Protein AF-A0A1T4JN91-F1 (afdb_monomer_lite)

InterPro domains:
  IPR002586 CobQ/CobB/MinD/ParA nucleotide binding domain [PF01656] (9-179)
  IPR027417 P-loop containing nucleoside triphosphate hydrolase [G3DSA:3.40.50.300] (7-212)
  IPR027417 P-loop containing nucleoside triphosphate hydrolase [SSF52540] (7-177)
  IPR050678 DNA Partitioning ATPase [PTHR13696] (2-123)

Foldseek 3Di:
DDQDAAEAFDAALDPPQARVLLLQQLQQCCVQPVPAQEAEEQQPPPPSVQVVQQVVLVVLCVPDPLSVVVLVVSCVVSVDAFHYYHYDHLVCRLVSVVVCCVPDPDHGNYYYYRHDSPCVCVCPPPPSNPDPADEAEAEQDEPPDDPVVVVVVVVVCVVVVHHYDPQHFHNDCLSVADDDPVDPFHPGHSRHHHDPVSPVRRSSVVVSVRVCVVSVVD

pLDDT: mean 90.97, std 8.3, range [44.5, 98.62]

Secondary structure (DSSP, 8-state):
-PPPPEEEE---SSTTSSHHHHHHHHHHHHHHTT---EEEEE--TTT-HHHHHHHHHHHHHHH-HHHHHHHHHHHHHH-S-PPPEEE--TTTHHHHHHHHHHH-SSPPSEEEEE--TTTHHHHHH-GGG--S---EEEEEE-TTS-HHHHHHHHHHHHHTT--EEEEEEE--GGGG---BTTBS--SS-SSSPPPHHHHTTT-HHHHHHHHHHHTT--

Structure (mmCIF, N/CA/C/O backbone):
data_AF-A0A1T4JN91-F1
#
_entry.id   AF-A0A1T4JN91-F1
#
loop_
_atom_site.group_PDB
_atom_site.id
_atom_site.type_symbol
_atom_site.label_atom_id
_atom_site.label_alt_id
_atom_site.label_comp_id
_atom_site.label_asym_id
_atom_site.label_entity_id
_atom_site.label_seq_id
_atom_site.pdbx_PDB_ins_code
_atom_site.Cartn_x
_atom_site.Cartn_y
_atom_site.Cartn_z
_atom_site.occupancy
_atom_site.B_iso_or_equiv
_atom_site.auth_seq_id
_atom_site.auth_comp_id
_atom_site.auth_asym_id
_atom_site.auth_atom_id
_atom_site.pdbx_PDB_model_num
ATOM 1 N N . MET A 1 1 ? 1.049 -23.178 14.761 1.00 44.50 1 MET A N 1
ATOM 2 C CA . MET A 1 1 ? 2.226 -22.295 14.597 1.00 44.50 1 MET A CA 1
ATOM 3 C C . MET A 1 1 ? 1.720 -20.873 14.480 1.00 44.50 1 MET A C 1
ATOM 5 O O . MET A 1 1 ? 0.797 -20.660 13.705 1.00 44.50 1 MET A O 1
ATOM 9 N N . LYS A 1 2 ? 2.267 -19.940 15.263 1.00 56.47 2 LYS A N 1
ATOM 10 C CA . LYS A 1 2 ? 1.972 -18.509 15.125 1.00 56.47 2 LYS A CA 1
ATOM 11 C C . LYS A 1 2 ? 2.541 -18.035 13.783 1.00 56.47 2 LYS A C 1
ATOM 13 O O . LYS A 1 2 ? 3.677 -18.383 13.466 1.00 56.47 2 LYS A O 1
ATOM 18 N N . LYS A 1 3 ? 1.732 -17.356 12.968 1.00 76.31 3 LYS A N 1
ATOM 19 C CA . LYS A 1 3 ? 2.176 -16.828 11.673 1.00 76.31 3 LYS A CA 1
ATOM 20 C C . LYS A 1 3 ? 3.048 -15.603 11.942 1.00 76.31 3 LYS A C 1
ATOM 22 O O . LYS A 1 3 ? 2.677 -14.761 12.752 1.00 76.31 3 LYS A O 1
ATOM 27 N N . GLU A 1 4 ? 4.223 -15.553 11.332 1.00 88.75 4 GLU A N 1
ATOM 28 C CA . GLU A 1 4 ? 5.113 -14.396 11.435 1.00 88.75 4 GLU A CA 1
ATOM 29 C C . GLU A 1 4 ? 4.515 -13.210 10.663 1.00 88.75 4 GLU A C 1
ATOM 31 O O . GLU A 1 4 ? 3.932 -13.399 9.591 1.00 88.75 4 GLU A O 1
ATOM 36 N N . THR A 1 5 ? 4.635 -12.000 11.213 1.00 95.00 5 THR A N 1
ATOM 37 C CA . THR A 1 5 ? 4.209 -10.767 10.541 1.00 95.00 5 THR A CA 1
ATOM 38 C C . THR A 1 5 ? 5.083 -10.516 9.316 1.00 95.00 5 THR A C 1
ATOM 40 O O . THR A 1 5 ? 6.307 -10.510 9.407 1.00 95.00 5 THR A O 1
ATOM 43 N N . LEU A 1 6 ? 4.460 -10.268 8.166 1.00 95.94 6 LEU A N 1
ATOM 44 C CA . LEU A 1 6 ? 5.166 -10.064 6.903 1.00 95.94 6 LEU A CA 1
ATOM 45 C C . LEU A 1 6 ? 5.486 -8.585 6.684 1.00 95.94 6 LEU A C 1
ATOM 47 O O . LEU A 1 6 ? 4.600 -7.739 6.783 1.00 95.94 6 LEU A O 1
ATOM 51 N N . PHE A 1 7 ? 6.729 -8.267 6.331 1.00 95.88 7 PHE A N 1
ATOM 52 C CA . PHE A 1 7 ? 7.159 -6.905 5.997 1.00 95.88 7 PHE A CA 1
ATOM 53 C C . PHE A 1 7 ? 7.245 -6.737 4.480 1.00 95.88 7 PHE A C 1
ATOM 55 O O . PHE A 1 7 ? 7.960 -7.477 3.806 1.00 95.88 7 PHE A O 1
ATOM 62 N N . VAL A 1 8 ? 6.496 -5.778 3.929 1.00 96.44 8 VAL A N 1
ATOM 63 C CA . VAL A 1 8 ? 6.337 -5.606 2.476 1.00 96.44 8 VAL A CA 1
ATOM 64 C C . VAL A 1 8 ? 6.560 -4.151 2.080 1.00 96.44 8 VAL A C 1
ATOM 66 O O . VAL A 1 8 ? 6.046 -3.238 2.714 1.00 96.44 8 VAL A O 1
ATOM 69 N N . ALA A 1 9 ? 7.288 -3.910 0.993 1.00 94.94 9 ALA A N 1
ATOM 70 C CA . ALA A 1 9 ? 7.489 -2.569 0.454 1.00 94.94 9 ALA A CA 1
ATOM 71 C C . ALA A 1 9 ? 7.351 -2.568 -1.070 1.00 94.94 9 ALA A C 1
ATOM 73 O O . ALA A 1 9 ? 7.806 -3.491 -1.745 1.00 94.94 9 ALA A O 1
ATOM 74 N N . PHE A 1 10 ? 6.780 -1.496 -1.619 1.00 93.88 10 PHE A N 1
ATOM 75 C CA . PHE A 1 10 ? 6.848 -1.207 -3.051 1.00 93.88 10 PHE A CA 1
ATOM 76 C C . PHE A 1 10 ? 8.004 -0.240 -3.294 1.00 93.88 10 PHE A C 1
ATOM 78 O O . PHE A 1 10 ? 7.944 0.916 -2.879 1.00 93.88 10 PHE A O 1
ATOM 85 N N . SER A 1 11 ? 9.057 -0.697 -3.974 1.00 88.75 11 SER A N 1
ATOM 86 C CA . SER A 1 11 ? 10.283 0.086 -4.159 1.00 88.75 11 SER A CA 1
ATOM 87 C C . SER A 1 11 ? 10.601 0.359 -5.628 1.00 88.75 11 SER A C 1
ATOM 89 O O . SER A 1 11 ? 10.314 -0.441 -6.515 1.00 88.75 11 SER A O 1
ATOM 91 N N . THR A 1 12 ? 11.177 1.534 -5.882 1.00 86.06 12 THR A N 1
ATOM 92 C CA . THR A 1 12 ? 11.687 1.984 -7.186 1.00 86.06 12 THR A CA 1
ATOM 93 C C . THR A 1 12 ? 12.399 3.327 -7.038 1.00 86.06 12 THR A C 1
ATOM 95 O O . THR A 1 12 ? 11.929 4.217 -6.315 1.00 86.06 12 THR A O 1
ATOM 98 N N . GLN A 1 13 ? 13.486 3.501 -7.795 1.00 78.56 13 GLN A N 1
ATOM 99 C CA . GLN A 1 13 ? 14.258 4.747 -7.844 1.00 78.56 13 GLN A CA 1
ATOM 100 C C . GLN A 1 13 ? 13.500 5.886 -8.534 1.00 78.56 13 GLN A C 1
ATOM 102 O O . GLN A 1 13 ? 13.744 7.061 -8.270 1.00 78.56 13 GLN A O 1
ATOM 107 N N . LYS A 1 14 ? 12.550 5.555 -9.419 1.00 81.44 14 LYS A N 1
ATOM 108 C CA . LYS A 1 14 ? 11.819 6.556 -10.195 1.00 81.44 14 LYS A CA 1
ATOM 109 C C . LYS A 1 14 ? 10.711 7.186 -9.346 1.00 81.44 14 LYS A C 1
ATOM 111 O O . LYS A 1 14 ? 9.851 6.504 -8.781 1.00 81.44 14 LYS A O 1
ATOM 116 N N . GLY A 1 15 ? 10.718 8.513 -9.259 1.00 79.56 15 GLY A N 1
ATOM 117 C CA . GLY A 1 15 ? 9.620 9.277 -8.668 1.00 79.56 15 GLY A CA 1
ATOM 118 C C . GLY A 1 15 ? 8.331 9.144 -9.489 1.00 79.56 15 GLY A C 1
ATOM 119 O O . GLY A 1 15 ? 8.372 8.947 -10.702 1.00 79.56 15 GLY A O 1
ATOM 120 N N . GLY A 1 16 ? 7.172 9.237 -8.833 1.00 81.00 16 GLY A N 1
ATOM 121 C CA . GLY A 1 16 ? 5.876 9.355 -9.518 1.00 81.00 16 GLY A CA 1
ATOM 122 C C . GLY A 1 16 ? 5.326 8.089 -10.189 1.00 81.00 16 GLY A C 1
ATOM 123 O O . GLY A 1 16 ? 4.262 8.151 -10.801 1.00 81.00 16 GLY A O 1
ATOM 124 N N . VAL A 1 17 ? 5.984 6.934 -10.058 1.00 84.69 17 VAL A N 1
ATOM 125 C CA . VAL A 1 17 ? 5.485 5.679 -10.657 1.00 84.69 17 VAL A CA 1
ATOM 126 C C . VAL A 1 17 ? 4.407 4.984 -9.821 1.00 84.69 17 VAL A C 1
ATOM 128 O O . VAL A 1 17 ? 3.706 4.134 -10.343 1.00 84.69 17 VAL A O 1
ATOM 131 N N . GLY A 1 18 ? 4.205 5.370 -8.556 1.00 89.38 18 GLY A N 1
ATOM 132 C CA . GLY A 1 18 ? 3.051 4.914 -7.767 1.00 89.38 18 GLY A CA 1
ATOM 133 C C . GLY A 1 18 ? 3.337 4.022 -6.555 1.00 89.38 18 GLY A C 1
ATOM 134 O O . GLY A 1 18 ? 2.405 3.359 -6.121 1.00 89.38 18 GLY A O 1
ATOM 135 N N . LYS A 1 19 ? 4.547 4.037 -5.971 1.00 92.00 19 LYS A N 1
ATOM 136 C CA . LYS A 1 19 ? 4.885 3.317 -4.714 1.00 92.00 19 LYS A CA 1
ATOM 137 C C . LYS A 1 19 ? 3.810 3.468 -3.629 1.00 92.00 19 LYS A C 1
ATOM 139 O O . LYS A 1 19 ? 3.063 2.531 -3.375 1.00 92.00 19 LYS A O 1
ATOM 144 N N . THR A 1 20 ? 3.624 4.695 -3.146 1.00 94.19 20 THR A N 1
ATOM 145 C CA . THR A 1 20 ? 2.581 5.099 -2.194 1.00 94.19 20 THR A CA 1
ATOM 146 C C . THR A 1 20 ? 1.189 4.642 -2.612 1.00 94.19 20 THR A C 1
ATOM 148 O O . THR A 1 20 ? 0.369 4.237 -1.794 1.00 94.19 20 THR A O 1
ATOM 151 N N . THR A 1 21 ? 0.897 4.698 -3.913 1.00 95.06 21 THR A N 1
ATOM 152 C CA . THR A 1 21 ? -0.416 4.304 -4.426 1.00 95.06 21 THR A CA 1
ATOM 153 C C . THR A 1 21 ? -0.647 2.807 -4.256 1.00 95.06 21 THR A C 1
ATOM 155 O O . THR A 1 21 ? -1.707 2.428 -3.768 1.00 95.06 21 THR A O 1
ATOM 158 N N . PHE A 1 22 ? 0.328 1.965 -4.596 1.00 96.75 22 PHE A N 1
ATOM 159 C CA . PHE A 1 22 ? 0.218 0.524 -4.378 1.00 96.75 22 PHE A CA 1
ATOM 160 C C . PHE A 1 22 ? 0.233 0.164 -2.898 1.00 96.75 22 PHE A C 1
ATOM 162 O O . PHE A 1 22 ? -0.591 -0.649 -2.490 1.00 96.75 22 PHE A O 1
ATOM 169 N N . THR A 1 23 ? 1.056 0.834 -2.087 1.00 97.50 23 THR A N 1
ATOM 170 C CA . THR A 1 23 ? 1.043 0.675 -0.628 1.00 97.50 23 THR A CA 1
ATOM 171 C C . THR A 1 23 ? -0.367 0.873 -0.070 1.00 97.50 23 THR A C 1
ATOM 173 O O . THR A 1 23 ? -0.903 -0.016 0.586 1.00 97.50 23 THR A O 1
ATOM 176 N N . VAL A 1 24 ? -1.022 1.993 -0.397 1.00 97.94 24 VAL A N 1
ATOM 177 C CA . VAL A 1 24 ? -2.378 2.303 0.087 1.00 97.94 24 VAL A CA 1
ATOM 178 C C . VAL A 1 24 ? -3.429 1.344 -0.473 1.00 97.94 24 VAL A C 1
ATOM 180 O O . VAL A 1 24 ? -4.288 0.879 0.277 1.00 97.94 24 VAL A O 1
ATOM 183 N N . LEU A 1 25 ? -3.387 1.047 -1.775 1.00 97.75 25 LEU A N 1
ATOM 184 C CA . LEU A 1 25 ? -4.395 0.204 -2.423 1.00 97.75 25 LEU A CA 1
ATOM 185 C C . LEU A 1 25 ? -4.346 -1.239 -1.924 1.00 97.75 25 LEU A C 1
ATOM 187 O O . LEU A 1 25 ? -5.391 -1.803 -1.603 1.00 97.75 25 LEU A O 1
ATOM 191 N N . VAL A 1 26 ? -3.151 -1.826 -1.837 1.00 98.19 26 VAL A N 1
ATOM 192 C CA . VAL A 1 26 ? -2.981 -3.211 -1.386 1.00 98.19 26 VAL A CA 1
ATOM 193 C C . VAL A 1 26 ? -3.264 -3.320 0.112 1.00 98.19 26 VAL A C 1
ATOM 195 O O . VAL A 1 26 ? -4.015 -4.212 0.506 1.00 98.19 26 VAL A O 1
ATOM 198 N N . ALA A 1 27 ? -2.781 -2.379 0.936 1.00 98.44 27 ALA A N 1
ATOM 199 C CA . ALA A 1 27 ? -3.102 -2.347 2.365 1.00 98.44 27 ALA A CA 1
ATOM 200 C C . ALA A 1 27 ? -4.617 -2.260 2.606 1.00 98.44 27 ALA A C 1
ATOM 202 O O . ALA A 1 27 ? -5.181 -3.061 3.352 1.00 98.44 27 ALA A O 1
ATOM 203 N N . SER A 1 28 ? -5.295 -1.340 1.915 1.00 98.12 28 SER A N 1
ATOM 204 C CA . SER A 1 28 ? -6.744 -1.153 2.037 1.00 98.12 28 SER A CA 1
ATOM 205 C C . SER A 1 28 ? -7.532 -2.359 1.534 1.00 98.12 28 SER A C 1
ATOM 207 O O . SER A 1 28 ? -8.530 -2.731 2.147 1.00 98.12 28 SER A O 1
ATOM 209 N N . TYR A 1 29 ? -7.092 -3.006 0.453 1.00 97.94 29 TYR A N 1
ATOM 210 C CA . TYR A 1 29 ? -7.739 -4.216 -0.051 1.00 97.94 29 TYR A CA 1
ATOM 211 C C . TYR A 1 29 ? -7.617 -5.372 0.951 1.00 97.94 29 TYR A C 1
ATOM 213 O O . TYR A 1 29 ? -8.622 -5.983 1.321 1.00 97.94 29 TYR A O 1
ATOM 221 N N . LEU A 1 30 ? -6.404 -5.654 1.437 1.00 98.06 30 LEU A N 1
ATOM 222 C CA . LEU A 1 30 ? -6.170 -6.731 2.401 1.00 98.06 30 LEU A CA 1
ATOM 223 C C . LEU A 1 30 ? -6.928 -6.494 3.714 1.00 98.06 30 LEU A C 1
ATOM 225 O O . LEU A 1 30 ? -7.537 -7.422 4.246 1.00 98.06 30 LEU A O 1
ATOM 229 N N . TYR A 1 31 ? -6.953 -5.252 4.197 1.00 98.00 31 TYR A N 1
ATOM 230 C CA . TYR A 1 31 ? -7.585 -4.913 5.466 1.00 98.00 31 TYR A CA 1
ATOM 231 C C . TYR A 1 31 ? -9.116 -4.854 5.382 1.00 98.00 31 TYR A C 1
ATOM 233 O O . TYR A 1 31 ? -9.804 -5.529 6.148 1.00 98.00 31 TYR A O 1
ATOM 241 N N . TYR A 1 32 ? -9.662 -4.068 4.447 1.00 97.62 32 TYR A N 1
ATOM 242 C CA . TYR A 1 32 ? -11.102 -3.786 4.384 1.00 97.62 32 TYR A CA 1
ATOM 243 C C . TYR A 1 32 ? -11.907 -4.851 3.634 1.00 97.62 32 TYR A C 1
ATOM 245 O O . TYR A 1 32 ? -13.109 -4.956 3.867 1.00 97.62 32 TYR A O 1
ATOM 253 N N . LEU A 1 33 ? -11.284 -5.626 2.735 1.00 95.81 33 LEU A N 1
ATOM 254 C CA . LEU A 1 33 ? -11.991 -6.636 1.933 1.00 95.81 33 LEU A CA 1
ATOM 255 C C . LEU A 1 33 ? -11.613 -8.076 2.279 1.00 95.81 33 LEU A C 1
ATOM 257 O O . LEU A 1 33 ? -12.452 -8.962 2.125 1.00 95.81 33 LEU A O 1
ATOM 261 N N . LYS A 1 34 ? -10.376 -8.332 2.721 1.00 95.94 34 LYS A N 1
ATOM 262 C CA . LYS A 1 34 ? -9.903 -9.692 3.040 1.00 95.94 34 LYS A CA 1
ATOM 263 C C . LYS A 1 34 ? -9.787 -9.981 4.538 1.00 95.94 34 LYS A C 1
ATOM 265 O O . LYS A 1 34 ? -9.594 -11.132 4.905 1.00 95.94 34 LYS A O 1
ATOM 270 N N . GLY A 1 35 ? -9.957 -8.973 5.393 1.00 94.94 35 GLY A N 1
ATOM 271 C CA . GLY A 1 35 ? -10.018 -9.141 6.845 1.00 94.94 35 GLY A CA 1
ATOM 272 C C . GLY A 1 35 ? -8.663 -9.249 7.548 1.00 94.94 35 GLY A C 1
ATOM 273 O O . GLY A 1 35 ? -8.651 -9.307 8.777 1.00 94.94 35 GLY A O 1
ATOM 274 N N . TYR A 1 36 ? -7.545 -9.188 6.819 1.00 96.69 36 TYR A N 1
ATOM 275 C CA . TYR A 1 36 ? -6.201 -9.216 7.402 1.00 96.69 36 TYR A CA 1
ATOM 276 C C . TYR A 1 36 ? -5.942 -8.006 8.298 1.00 96.69 36 TYR A C 1
ATOM 278 O O . TYR A 1 36 ? -6.526 -6.930 8.122 1.00 96.69 36 TYR A O 1
ATOM 286 N N . ASN A 1 37 ? -5.065 -8.176 9.275 1.00 97.00 37 ASN A N 1
ATOM 287 C CA . ASN A 1 37 ? -4.564 -7.111 10.123 1.00 97.00 37 ASN A CA 1
ATOM 288 C C . ASN A 1 37 ? -3.325 -6.511 9.470 1.00 97.00 37 ASN A C 1
ATOM 290 O O . ASN A 1 37 ? -2.327 -7.189 9.236 1.00 97.00 37 ASN A O 1
ATOM 294 N N . VAL A 1 38 ? -3.426 -5.234 9.123 1.00 98.19 38 VAL A N 1
ATOM 295 C CA . VAL A 1 38 ? -2.430 -4.525 8.329 1.00 98.19 38 VAL A CA 1
ATOM 296 C C . VAL A 1 38 ? -1.998 -3.288 9.094 1.00 98.19 38 VAL A C 1
ATOM 298 O O . VAL A 1 38 ? -2.841 -2.635 9.701 1.00 98.19 38 VAL A O 1
ATOM 301 N N . ALA A 1 39 ? -0.721 -2.939 9.010 1.00 98.50 39 ALA A N 1
ATOM 302 C CA . ALA A 1 39 ? -0.204 -1.630 9.387 1.00 98.50 39 ALA A CA 1
ATOM 303 C C . ALA A 1 39 ? 0.574 -1.012 8.221 1.00 98.50 39 ALA A C 1
ATOM 305 O O . ALA A 1 39 ? 1.041 -1.723 7.329 1.00 98.50 39 ALA A O 1
ATOM 306 N N . VAL A 1 40 ? 0.717 0.312 8.224 1.00 98.62 40 VAL A N 1
ATOM 307 C CA . VAL A 1 40 ? 1.553 1.032 7.258 1.00 98.62 40 VAL A CA 1
ATOM 308 C C . VAL A 1 40 ? 2.544 1.920 8.002 1.00 98.62 40 VAL A C 1
ATOM 310 O O . VAL A 1 40 ? 2.141 2.685 8.875 1.00 98.62 40 VAL A O 1
ATOM 313 N N . VAL A 1 41 ? 3.818 1.851 7.630 1.00 98.00 41 VAL A N 1
ATOM 314 C CA . VAL A 1 41 ? 4.872 2.776 8.053 1.00 98.00 41 VAL A CA 1
ATOM 315 C C . VAL A 1 41 ? 5.195 3.694 6.878 1.00 98.00 41 VAL A C 1
ATOM 317 O O . VAL A 1 41 ? 5.691 3.261 5.840 1.00 98.00 41 VAL A O 1
ATOM 320 N N . ASP A 1 42 ? 4.858 4.966 7.028 1.00 97.00 42 ASP A N 1
ATOM 321 C CA . ASP A 1 42 ? 5.118 6.029 6.068 1.00 97.00 42 ASP A CA 1
ATOM 322 C C . ASP A 1 42 ? 6.507 6.624 6.330 1.00 97.00 42 ASP A C 1
ATOM 324 O O . ASP A 1 42 ? 6.695 7.436 7.245 1.00 97.00 42 ASP A O 1
ATOM 328 N N . CYS A 1 43 ? 7.481 6.181 5.534 1.00 93.25 43 CYS A N 1
ATOM 329 C CA . CYS A 1 43 ? 8.886 6.558 5.652 1.00 93.25 43 CYS A CA 1
ATOM 330 C C . CYS A 1 43 ? 9.284 7.691 4.700 1.00 93.25 43 CYS A C 1
ATOM 332 O O . CYS A 1 43 ? 10.469 8.019 4.615 1.00 93.25 43 CYS A O 1
ATOM 334 N N . ASP A 1 44 ? 8.335 8.276 3.963 1.00 84.44 44 ASP A N 1
ATOM 335 C CA . ASP A 1 44 ? 8.587 9.332 2.978 1.00 84.44 44 ASP A CA 1
ATOM 336 C C . ASP A 1 44 ? 8.824 10.684 3.669 1.00 84.44 44 ASP A C 1
ATOM 338 O O . ASP A 1 44 ? 8.099 11.650 3.459 1.00 84.44 44 ASP A O 1
ATOM 342 N N . TYR A 1 45 ? 9.799 10.755 4.578 1.00 78.19 45 TYR A N 1
ATOM 343 C CA . TYR A 1 45 ? 10.125 11.975 5.311 1.00 78.19 45 TYR A CA 1
ATOM 344 C C . TYR A 1 45 ? 10.783 13.011 4.377 1.00 78.19 45 TYR A C 1
ATOM 346 O O . TYR A 1 45 ? 11.748 12.673 3.685 1.00 78.19 45 TYR A O 1
ATOM 354 N N . PRO A 1 46 ? 10.358 14.292 4.388 1.00 75.56 46 PRO A N 1
ATOM 355 C CA . PRO A 1 46 ? 9.324 14.903 5.236 1.00 75.56 46 PRO A CA 1
ATOM 356 C C . PRO A 1 46 ? 7.911 14.939 4.617 1.00 75.56 46 PRO A C 1
ATOM 358 O O . PRO A 1 46 ? 7.010 15.532 5.209 1.00 75.56 46 PRO A O 1
ATOM 361 N N . GLN A 1 47 ? 7.698 14.394 3.414 1.00 78.12 47 GLN A N 1
ATOM 362 C CA . GLN A 1 47 ? 6.418 14.502 2.703 1.00 78.12 47 GLN A CA 1
ATOM 363 C C . GLN A 1 47 ? 5.270 13.724 3.369 1.00 78.12 47 GLN A C 1
ATOM 365 O O . GLN A 1 47 ? 4.125 14.168 3.270 1.00 78.12 47 GLN A O 1
ATOM 370 N N . HIS A 1 48 ? 5.567 12.589 4.012 1.00 86.81 48 HIS A N 1
ATOM 371 C CA . HIS A 1 48 ? 4.635 11.643 4.638 1.00 86.81 48 HIS A CA 1
ATOM 372 C C . HIS A 1 48 ? 3.305 11.536 3.891 1.00 86.81 48 HIS A C 1
ATOM 374 O O . HIS A 1 48 ? 2.229 11.910 4.382 1.00 86.81 48 HIS A O 1
ATOM 380 N N . SER A 1 49 ? 3.400 11.099 2.637 1.00 91.19 49 SER A N 1
ATOM 381 C CA . SER A 1 49 ? 2.306 11.191 1.678 1.00 91.19 49 SER A CA 1
ATOM 382 C C . SER A 1 49 ? 1.060 10.395 2.100 1.00 91.19 49 SER A C 1
ATOM 384 O O . SER A 1 49 ? -0.065 10.845 1.841 1.00 91.19 49 SER A O 1
ATOM 386 N N . ILE A 1 50 ? 1.225 9.271 2.808 1.00 96.69 50 ILE A N 1
ATOM 387 C CA . ILE A 1 50 ? 0.129 8.434 3.318 1.00 96.69 50 ILE A CA 1
ATOM 388 C C . ILE A 1 50 ? -0.476 9.046 4.577 1.00 96.69 50 ILE A C 1
ATOM 390 O O . ILE A 1 50 ? -1.701 9.099 4.694 1.00 96.69 50 ILE A O 1
ATOM 394 N N . SER A 1 51 ? 0.340 9.551 5.501 1.00 96.25 51 SER A N 1
ATOM 395 C CA . SER A 1 51 ? -0.147 10.236 6.704 1.00 96.25 51 SER A CA 1
ATOM 396 C C . SER A 1 51 ? -0.951 11.489 6.342 1.00 96.25 51 SER A C 1
ATOM 398 O O . SER A 1 51 ? -2.072 11.698 6.822 1.00 96.25 51 SER A O 1
ATOM 400 N N . ALA A 1 52 ? -0.450 12.276 5.385 1.00 95.00 52 ALA A N 1
ATOM 401 C CA . ALA A 1 52 ? -1.169 13.417 4.835 1.00 95.00 52 ALA A CA 1
ATOM 402 C C . ALA A 1 52 ? -2.485 12.994 4.156 1.00 95.00 52 ALA A C 1
ATOM 404 O O . ALA A 1 52 ? -3.500 13.677 4.310 1.00 95.00 52 ALA A O 1
ATOM 405 N N . MET A 1 53 ? -2.496 11.869 3.428 1.00 95.69 53 MET A N 1
ATOM 406 C CA . MET A 1 53 ? -3.719 11.305 2.841 1.00 95.69 53 MET A CA 1
ATOM 407 C C . MET A 1 53 ? -4.719 10.881 3.919 1.00 95.69 53 MET A C 1
ATOM 409 O O . MET A 1 53 ? -5.887 11.236 3.822 1.00 95.69 53 MET A O 1
ATOM 413 N N . ARG A 1 54 ? -4.271 10.206 4.983 1.00 97.38 54 ARG A N 1
ATOM 414 C CA . ARG A 1 54 ? -5.116 9.807 6.118 1.00 97.38 54 ARG A CA 1
ATOM 415 C C . ARG A 1 54 ? -5.795 11.003 6.773 1.00 97.38 54 ARG A C 1
ATOM 417 O O . ARG A 1 54 ? -6.986 10.930 7.077 1.00 97.38 54 ARG A O 1
ATOM 424 N N . LYS A 1 55 ? -5.067 12.107 6.956 1.00 96.19 55 LYS A N 1
ATOM 425 C CA . LYS A 1 55 ? -5.638 13.351 7.481 1.00 96.19 55 LYS A CA 1
ATOM 426 C C . LYS A 1 55 ? -6.727 13.903 6.555 1.00 96.19 55 LYS A C 1
ATOM 428 O O . LYS A 1 55 ? -7.837 14.148 7.020 1.00 96.19 55 LYS A O 1
ATOM 433 N N . ARG A 1 56 ? -6.442 14.029 5.252 1.00 95.06 56 ARG A N 1
ATOM 434 C CA . ARG A 1 56 ? -7.418 14.521 4.260 1.00 95.06 56 ARG A CA 1
ATOM 435 C C . ARG A 1 56 ? -8.647 13.620 4.157 1.00 95.06 56 ARG A C 1
ATOM 437 O O . ARG A 1 56 ? -9.761 14.129 4.141 1.00 95.06 56 ARG A O 1
ATOM 444 N N . ASP A 1 57 ? -8.461 12.303 4.129 1.00 95.81 57 ASP A N 1
ATOM 445 C CA . ASP A 1 57 ? -9.559 11.333 4.101 1.00 95.81 57 ASP A CA 1
ATOM 446 C C . ASP A 1 57 ? -10.468 11.509 5.324 1.00 95.81 57 ASP A C 1
ATOM 448 O O . ASP A 1 57 ? -11.689 11.545 5.187 1.00 95.81 57 ASP A O 1
ATOM 452 N N . GLY A 1 58 ? -9.880 11.672 6.514 1.00 95.94 58 GLY A N 1
ATOM 453 C CA . GLY A 1 58 ? -10.624 11.928 7.746 1.00 95.94 58 GLY A CA 1
ATOM 454 C C . GLY A 1 58 ? -11.393 13.251 7.717 1.00 95.94 58 GLY A C 1
ATOM 455 O O . GLY A 1 58 ? -12.560 13.289 8.101 1.00 95.94 58 GLY A O 1
ATOM 456 N N . GLU A 1 59 ? -10.778 14.327 7.222 1.00 95.50 59 GLU A N 1
ATOM 457 C CA . GLU A 1 59 ? -11.440 15.627 7.042 1.00 95.50 59 GLU A CA 1
ATOM 458 C C . GLU A 1 59 ? -12.618 15.536 6.061 1.00 95.50 59 GLU A C 1
ATOM 460 O O . GLU A 1 59 ? -13.699 16.044 6.353 1.00 95.50 59 GLU A O 1
ATOM 465 N N . GLN A 1 60 ? -12.451 14.843 4.930 1.00 93.19 60 GLN A N 1
ATOM 466 C CA . GLN A 1 60 ? -13.526 14.637 3.953 1.00 93.19 60 GLN A CA 1
ATOM 467 C C . GLN A 1 60 ? -14.673 13.812 4.542 1.00 93.19 60 GLN A C 1
ATOM 469 O O . GLN A 1 60 ? -15.831 14.211 4.429 1.00 93.19 60 GLN A O 1
ATOM 474 N N . VAL A 1 61 ? -14.365 12.717 5.245 1.00 94.50 61 VAL A N 1
ATOM 475 C CA . VAL A 1 61 ? -15.376 11.938 5.974 1.00 94.50 61 VAL A CA 1
ATOM 476 C C . VAL A 1 61 ? -16.092 12.811 7.002 1.00 94.50 61 VAL A C 1
ATOM 478 O O . VAL A 1 61 ? -17.302 12.717 7.133 1.00 94.50 61 VAL A O 1
ATOM 481 N N . ASN A 1 62 ? -15.397 13.702 7.705 1.00 93.12 62 ASN A N 1
ATOM 482 C CA . ASN A 1 62 ? -16.022 14.567 8.707 1.00 93.12 62 ASN A CA 1
ATOM 483 C C . ASN A 1 62 ? -16.877 15.698 8.121 1.00 93.12 62 ASN A C 1
ATOM 485 O O . ASN A 1 62 ? -17.766 16.195 8.818 1.00 93.12 62 ASN A O 1
ATOM 489 N N . ASN A 1 63 ? -16.658 16.090 6.870 1.00 92.69 63 ASN A N 1
ATOM 490 C CA . ASN A 1 63 ? -17.357 17.220 6.255 1.00 92.69 63 ASN A CA 1
ATOM 491 C C . ASN A 1 63 ? -18.491 16.799 5.311 1.00 92.69 63 ASN A C 1
ATOM 493 O O . ASN A 1 63 ? -19.406 17.585 5.083 1.00 92.69 63 ASN A O 1
ATOM 497 N N . ASP A 1 64 ? -18.486 15.562 4.814 1.00 92.19 64 ASP A N 1
ATOM 498 C CA . ASP A 1 64 ? -19.478 15.059 3.863 1.00 92.19 64 ASP A CA 1
ATOM 499 C C . ASP A 1 64 ? -20.356 13.963 4.490 1.00 92.19 64 ASP A C 1
ATOM 501 O O . ASP A 1 64 ? -19.882 12.904 4.910 1.00 92.19 64 ASP A O 1
ATOM 505 N N . THR A 1 65 ? -21.670 14.199 4.534 1.00 92.44 65 THR A N 1
ATOM 506 C CA . THR A 1 65 ? -22.640 13.268 5.131 1.00 92.44 65 THR A CA 1
ATOM 507 C C . THR A 1 65 ? -22.657 11.898 4.443 1.00 92.44 65 THR A C 1
ATOM 509 O O . THR A 1 65 ? -22.808 10.884 5.128 1.00 92.44 65 THR A O 1
ATOM 512 N N . ASN A 1 66 ? -22.459 11.822 3.124 1.00 91.00 66 ASN A N 1
ATOM 513 C CA . ASN A 1 66 ? -22.417 10.544 2.411 1.00 91.00 66 ASN A CA 1
ATOM 514 C C . ASN A 1 66 ? -21.190 9.731 2.834 1.00 91.00 66 ASN A C 1
ATOM 516 O O . ASN A 1 66 ? -21.309 8.535 3.114 1.00 91.00 66 ASN A O 1
ATOM 520 N N . TYR A 1 67 ? -20.023 10.376 2.945 1.00 93.31 67 TYR A N 1
ATOM 521 C CA . TYR A 1 67 ? -18.812 9.708 3.420 1.00 93.31 67 TYR A CA 1
ATOM 522 C C . TYR A 1 67 ? -18.910 9.292 4.894 1.00 93.31 67 TYR A C 1
ATOM 524 O O . TYR A 1 67 ? -18.437 8.205 5.232 1.00 93.31 67 TYR A O 1
ATOM 532 N N . LYS A 1 68 ? -19.588 10.063 5.761 1.00 94.69 68 LYS A N 1
ATOM 533 C CA . LYS A 1 68 ? -19.885 9.633 7.146 1.00 94.69 68 LYS A CA 1
ATOM 534 C C . LYS A 1 68 ? -20.682 8.343 7.188 1.00 94.69 68 LYS A C 1
ATOM 536 O O . LYS A 1 68 ? -20.315 7.421 7.913 1.00 94.69 68 LYS A O 1
ATOM 541 N N . VAL A 1 69 ? -21.773 8.279 6.422 1.00 94.38 69 VAL A N 1
ATOM 542 C CA . VAL A 1 69 ? -22.642 7.096 6.377 1.00 94.38 69 VAL A CA 1
ATOM 543 C C . VAL A 1 69 ? -21.868 5.893 5.839 1.00 94.38 69 VAL A C 1
ATOM 545 O O . VAL A 1 69 ? -21.952 4.805 6.411 1.00 94.38 69 VAL A O 1
ATOM 548 N N . LEU A 1 70 ? -21.064 6.087 4.788 1.00 93.69 70 LEU A N 1
ATOM 549 C CA . LEU A 1 70 ? -20.218 5.033 4.231 1.00 93.69 70 LEU A CA 1
ATOM 550 C C . LEU A 1 70 ? -19.200 4.517 5.260 1.00 93.69 70 LEU A C 1
ATOM 552 O O . LEU A 1 70 ? -19.102 3.305 5.458 1.00 93.69 70 LEU A O 1
ATOM 556 N N . ALA A 1 71 ? -18.491 5.418 5.950 1.00 95.25 71 ALA A N 1
ATOM 557 C CA . ALA A 1 71 ? -17.527 5.066 6.992 1.00 95.25 71 ALA A CA 1
ATOM 558 C C . ALA A 1 71 ? -18.197 4.318 8.148 1.00 95.25 71 ALA A C 1
ATOM 560 O O . ALA A 1 71 ? -17.719 3.261 8.557 1.00 95.25 71 ALA A O 1
ATOM 561 N N . PHE A 1 72 ? -19.326 4.829 8.647 1.00 96.25 72 PHE A N 1
ATOM 562 C CA . PHE A 1 72 ? -20.073 4.206 9.737 1.00 96.25 72 PHE A CA 1
ATOM 563 C C . PHE A 1 72 ? -20.481 2.773 9.388 1.00 96.25 72 PHE A C 1
ATOM 565 O O . PHE A 1 72 ? -20.200 1.851 10.151 1.00 96.25 72 PHE A O 1
ATOM 572 N N . ASN A 1 73 ? -21.091 2.574 8.217 1.00 95.75 73 ASN A N 1
ATOM 573 C CA . ASN A 1 73 ? -21.531 1.253 7.777 1.00 95.75 73 ASN A CA 1
ATOM 574 C C . ASN A 1 73 ? -20.352 0.288 7.613 1.00 95.75 73 ASN A C 1
ATOM 576 O O . ASN A 1 73 ? -20.433 -0.853 8.067 1.00 95.75 73 ASN A O 1
ATOM 580 N N . GLN A 1 74 ? -19.251 0.749 7.012 1.00 95.12 74 GLN A N 1
ATOM 581 C CA . GLN A 1 74 ? -18.056 -0.067 6.828 1.00 95.12 74 GLN A CA 1
ATOM 582 C C . GLN A 1 74 ? -17.451 -0.488 8.167 1.00 95.12 74 GLN A C 1
ATOM 584 O O . GLN A 1 74 ? -17.276 -1.679 8.396 1.00 95.12 74 GLN A O 1
ATOM 589 N N . PHE A 1 75 ? -17.139 0.455 9.059 1.00 96.50 75 PHE A N 1
ATOM 590 C CA . PHE A 1 75 ? -16.470 0.133 10.322 1.00 96.50 75 PHE A CA 1
ATOM 591 C C . PHE A 1 75 ? -17.376 -0.654 11.274 1.00 96.50 75 PHE A C 1
ATOM 593 O O . PHE A 1 75 ? -16.888 -1.521 11.998 1.00 96.50 75 PHE A O 1
ATOM 600 N N . LYS A 1 76 ? -18.697 -0.432 11.221 1.00 96.62 76 LYS A N 1
ATOM 601 C CA . LYS A 1 76 ? -19.673 -1.261 11.940 1.00 96.62 76 LYS A CA 1
ATOM 602 C C . LYS A 1 76 ? -19.671 -2.707 11.438 1.00 96.62 76 LYS A C 1
ATOM 604 O O . LYS A 1 76 ? -19.699 -3.616 12.259 1.00 96.62 76 LYS A O 1
ATOM 609 N N . ALA A 1 77 ? -19.639 -2.923 10.122 1.00 95.44 77 ALA A N 1
ATOM 610 C CA . ALA A 1 77 ? -19.598 -4.265 9.538 1.00 95.44 77 ALA A CA 1
ATOM 611 C C . ALA A 1 77 ? -18.237 -4.955 9.736 1.00 95.44 77 ALA A C 1
ATOM 613 O O . ALA A 1 77 ? -18.187 -6.158 9.972 1.00 95.44 77 ALA A O 1
ATOM 614 N N . LEU A 1 78 ? -17.142 -4.194 9.652 1.00 94.44 78 LEU A N 1
ATOM 615 C CA . LEU A 1 78 ? -15.772 -4.687 9.782 1.00 94.44 78 LEU A CA 1
ATOM 616 C C . LEU A 1 78 ? -15.423 -5.084 11.225 1.00 94.44 78 LEU A C 1
ATOM 618 O O . LEU A 1 78 ? -14.585 -5.954 11.434 1.00 94.44 78 LEU A O 1
ATOM 622 N N . GLY A 1 79 ? -16.022 -4.424 12.223 1.00 94.19 79 GLY A N 1
ATOM 623 C CA . GLY A 1 79 ? -15.772 -4.703 13.641 1.00 94.19 79 GLY A CA 1
ATOM 624 C C . GLY A 1 79 ? -14.399 -4.246 14.156 1.00 94.19 79 GLY A C 1
ATOM 625 O O . GLY A 1 79 ? -14.061 -4.512 15.306 1.00 94.19 79 GLY A O 1
ATOM 626 N N . LYS A 1 80 ? -13.611 -3.537 13.339 1.00 93.50 80 LYS A N 1
ATOM 627 C CA . LYS A 1 80 ? -12.330 -2.919 13.716 1.00 93.50 80 LYS A CA 1
ATOM 628 C C . LYS A 1 80 ? -12.200 -1.517 13.119 1.00 93.50 80 LYS A C 1
ATOM 630 O O . LYS A 1 80 ? -12.937 -1.149 12.205 1.00 93.50 80 LYS A O 1
ATOM 635 N N . LYS A 1 81 ? -11.302 -0.712 13.697 1.00 95.12 81 LYS A N 1
ATOM 636 C CA . LYS A 1 81 ? -11.020 0.675 13.278 1.00 95.12 81 LYS A CA 1
ATOM 637 C C . LYS A 1 81 ? -10.264 0.699 11.941 1.00 95.12 81 LYS A C 1
ATOM 639 O O . LYS A 1 81 ? -10.011 -0.342 11.357 1.00 95.12 81 LYS A O 1
ATOM 644 N N . ALA A 1 82 ? -9.915 1.880 11.435 1.00 97.50 82 ALA A N 1
ATOM 645 C CA . ALA A 1 82 ? -8.990 1.986 10.306 1.00 97.50 82 ALA A CA 1
ATOM 646 C C . ALA A 1 82 ? -7.614 1.410 10.675 1.00 97.50 82 ALA A C 1
ATOM 648 O O . ALA A 1 82 ? -7.191 1.522 11.828 1.00 97.50 82 ALA A O 1
ATOM 649 N N . TYR A 1 83 ? -6.903 0.849 9.694 1.00 98.06 83 TYR A N 1
ATOM 650 C CA . TYR A 1 83 ? -5.552 0.344 9.926 1.00 98.06 83 TYR A CA 1
ATOM 651 C C . TYR A 1 83 ? -4.598 1.472 10.377 1.00 98.06 83 TYR A C 1
ATOM 653 O O . TYR A 1 83 ? -4.737 2.619 9.915 1.00 98.06 83 TYR A O 1
ATOM 661 N N . PRO A 1 84 ? -3.634 1.189 11.268 1.00 98.00 84 PRO A N 1
ATOM 662 C CA . PRO A 1 84 ? -2.666 2.169 11.750 1.00 98.00 84 PRO A CA 1
ATOM 663 C C . PRO A 1 84 ? -1.739 2.657 10.629 1.00 98.00 84 PRO A C 1
ATOM 665 O O . PRO A 1 84 ? -1.308 1.887 9.770 1.00 98.00 84 PRO A O 1
ATOM 668 N N . VAL A 1 85 ? -1.441 3.957 10.657 1.00 98.25 85 VAL A N 1
ATOM 669 C CA . VAL A 1 85 ? -0.440 4.612 9.804 1.00 98.25 85 VAL A CA 1
ATOM 670 C C . VAL A 1 85 ? 0.563 5.280 10.737 1.00 98.25 85 VAL A C 1
ATOM 672 O O . VAL A 1 85 ? 0.192 6.183 11.485 1.00 98.25 85 VAL A O 1
ATOM 675 N N . LEU A 1 86 ? 1.802 4.803 10.716 1.00 97.62 86 LEU A N 1
ATOM 676 C CA . LEU A 1 86 ? 2.912 5.284 11.534 1.00 97.62 86 LEU A CA 1
ATOM 677 C C . LEU A 1 86 ? 3.812 6.168 10.671 1.00 97.62 86 LEU A C 1
ATOM 679 O O . LEU A 1 86 ? 4.055 5.828 9.518 1.00 97.62 86 LEU A O 1
ATOM 683 N N . CYS A 1 87 ? 4.328 7.271 11.207 1.00 96.31 87 CYS A N 1
ATOM 684 C CA . CYS A 1 87 ? 5.347 8.069 10.520 1.00 96.31 87 CYS A CA 1
ATOM 685 C C . CYS A 1 87 ? 6.736 7.646 10.999 1.00 96.31 87 CYS A C 1
ATOM 687 O O . CYS A 1 87 ? 6.935 7.454 12.197 1.00 96.31 87 CYS A O 1
ATOM 689 N N . SER A 1 88 ? 7.698 7.540 10.085 1.00 95.56 88 SER A N 1
ATOM 690 C CA . SER A 1 88 ? 9.088 7.233 10.429 1.00 95.56 88 SER A CA 1
ATOM 691 C C . SER A 1 88 ? 10.067 7.838 9.423 1.00 95.56 88 SER A C 1
ATOM 693 O O . SER A 1 88 ? 9.662 8.330 8.373 1.00 95.56 88 SER A O 1
ATOM 695 N N . THR A 1 89 ? 11.364 7.795 9.714 1.00 93.12 89 THR A N 1
ATOM 696 C CA . THR A 1 89 ? 12.382 7.978 8.672 1.00 93.12 89 THR A CA 1
ATOM 697 C C . THR A 1 89 ? 12.686 6.629 8.013 1.00 93.12 89 THR A C 1
ATOM 699 O O . THR A 1 89 ? 12.373 5.577 8.580 1.00 93.12 89 THR A O 1
ATOM 702 N N . PRO A 1 90 ? 13.312 6.605 6.826 1.00 91.19 90 PRO A N 1
ATOM 703 C CA . PRO A 1 90 ? 13.779 5.356 6.232 1.00 91.19 90 PRO A CA 1
ATOM 704 C C . PRO A 1 90 ? 14.734 4.570 7.138 1.00 91.19 90 PRO A C 1
ATOM 706 O O . PRO A 1 90 ? 14.712 3.347 7.158 1.00 91.19 90 PRO A O 1
ATOM 709 N N . GLU A 1 91 ? 15.569 5.234 7.925 1.00 90.56 91 GLU A N 1
ATOM 710 C CA . GLU A 1 91 ? 16.545 4.574 8.796 1.00 90.56 91 GLU A CA 1
ATOM 711 C C . GLU A 1 91 ? 15.869 3.897 9.995 1.00 90.56 91 GLU A C 1
ATOM 713 O O . GLU A 1 91 ? 16.281 2.812 10.400 1.00 90.56 91 GLU A O 1
ATOM 718 N N . ALA A 1 92 ? 14.808 4.511 10.529 1.00 93.25 92 ALA A N 1
ATOM 719 C CA . ALA A 1 92 ? 14.082 4.043 11.709 1.00 93.25 92 ALA A CA 1
ATOM 720 C C . ALA A 1 92 ? 12.849 3.181 11.380 1.00 93.25 92 ALA A C 1
ATOM 722 O O . ALA A 1 92 ? 12.096 2.811 12.283 1.00 93.25 92 ALA A O 1
ATOM 723 N N . ALA A 1 93 ? 12.605 2.862 10.107 1.00 93.62 93 ALA A N 1
ATOM 724 C CA . ALA A 1 93 ? 11.370 2.207 9.685 1.00 93.62 93 ALA A CA 1
ATOM 725 C C . ALA A 1 93 ? 11.136 0.862 10.389 1.00 93.62 93 ALA A C 1
ATOM 727 O O . ALA A 1 93 ? 10.066 0.633 10.953 1.00 93.62 93 ALA A O 1
ATOM 728 N N . ILE A 1 94 ? 12.153 -0.008 10.386 1.00 93.94 94 ILE A N 1
ATOM 729 C CA . ILE A 1 94 ? 12.074 -1.354 10.966 1.00 93.94 94 ILE A CA 1
ATOM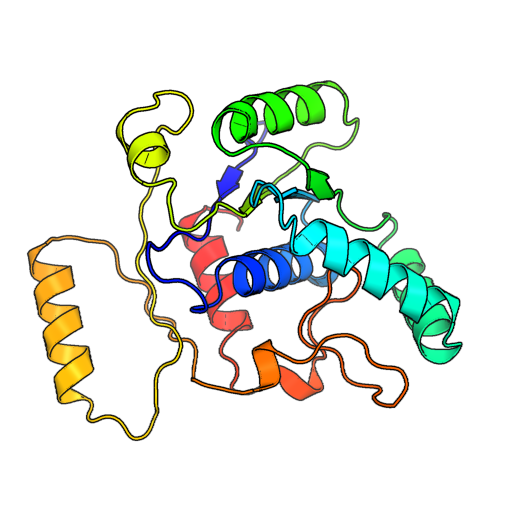 730 C C . ILE A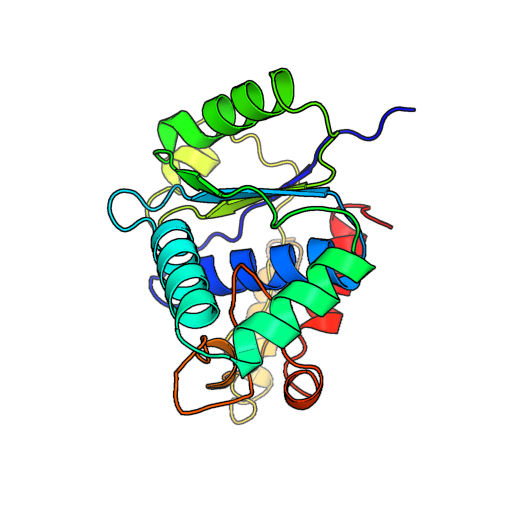 1 94 ? 11.878 -1.273 12.481 1.00 93.94 94 ILE A C 1
ATOM 732 O O . ILE A 1 94 ? 10.954 -1.892 13.001 1.00 93.94 94 ILE A O 1
ATOM 736 N N . SER A 1 95 ? 12.657 -0.440 13.181 1.00 95.12 95 SER A N 1
ATOM 737 C CA . SER A 1 95 ? 12.501 -0.266 14.630 1.00 95.12 95 SER A CA 1
ATOM 738 C C . SER A 1 95 ? 11.131 0.313 14.994 1.00 95.12 95 SER A C 1
ATOM 740 O O . SER A 1 95 ? 10.510 -0.148 15.947 1.00 95.12 95 SER A O 1
ATOM 742 N N . THR A 1 96 ? 10.605 1.248 14.194 1.00 96.88 96 THR A N 1
ATOM 743 C CA . THR A 1 96 ? 9.252 1.805 14.377 1.00 96.88 96 THR A CA 1
ATOM 744 C C . THR A 1 96 ? 8.182 0.718 14.268 1.00 96.88 96 THR A C 1
ATOM 746 O O . THR A 1 96 ? 7.260 0.670 15.083 1.00 96.88 96 THR A O 1
ATOM 749 N N . ALA A 1 97 ? 8.299 -0.176 13.280 1.00 96.81 97 ALA A N 1
ATOM 750 C CA . ALA A 1 97 ? 7.383 -1.302 13.133 1.00 96.81 97 ALA A CA 1
ATOM 751 C C . ALA A 1 97 ? 7.490 -2.276 14.316 1.00 96.81 97 ALA A C 1
ATOM 753 O O . ALA A 1 97 ? 6.473 -2.665 14.882 1.00 96.81 97 ALA A O 1
ATOM 754 N N . GLU A 1 98 ? 8.701 -2.648 14.726 1.00 95.38 98 GLU A N 1
ATOM 755 C CA . GLU A 1 98 ? 8.920 -3.578 15.838 1.00 95.38 98 GLU A CA 1
ATOM 756 C C . GLU A 1 98 ? 8.417 -3.037 17.182 1.00 95.38 98 GLU A C 1
ATOM 758 O O . GLU A 1 98 ? 7.829 -3.781 17.967 1.00 95.38 98 GLU A O 1
ATOM 763 N N . GLU A 1 99 ? 8.629 -1.752 17.467 1.00 96.75 99 GLU A N 1
ATOM 764 C CA . GLU A 1 99 ? 8.105 -1.093 18.669 1.00 96.75 99 GLU A CA 1
ATOM 765 C C . GLU A 1 99 ? 6.575 -1.064 18.674 1.00 96.75 99 GLU A C 1
ATOM 767 O O . GLU A 1 99 ? 5.947 -1.388 19.688 1.00 96.75 99 GLU A O 1
ATOM 772 N N . PHE A 1 100 ? 5.966 -0.761 17.527 1.00 97.69 100 PHE A N 1
ATOM 773 C CA . PHE A 1 100 ? 4.520 -0.838 17.366 1.00 97.69 100 PHE A CA 1
ATOM 774 C C . PHE A 1 100 ? 3.999 -2.260 17.626 1.00 97.69 100 PHE A C 1
ATOM 776 O O . PHE A 1 100 ? 3.108 -2.444 18.452 1.00 97.69 100 PHE A O 1
ATOM 783 N N . LEU A 1 101 ? 4.605 -3.285 17.022 1.00 96.25 101 LEU A N 1
ATOM 784 C CA . LEU A 1 101 ? 4.180 -4.683 17.182 1.00 96.25 101 LEU A CA 1
ATOM 785 C C . LEU A 1 101 ? 4.311 -5.211 18.620 1.00 96.25 101 LEU A C 1
ATOM 787 O O . LEU A 1 101 ? 3.573 -6.115 19.001 1.00 96.25 101 LEU A O 1
ATOM 791 N N . LYS A 1 102 ? 5.226 -4.664 19.432 1.00 95.19 102 LYS A N 1
ATOM 792 C CA . LYS A 1 102 ? 5.356 -5.016 20.861 1.00 95.19 102 LYS A CA 1
ATOM 793 C C . LYS A 1 102 ? 4.221 -4.461 21.721 1.00 95.19 102 LYS A C 1
ATOM 795 O O . LYS A 1 102 ? 3.949 -5.008 22.787 1.00 95.19 102 LYS A O 1
ATOM 800 N N . THR A 1 103 ? 3.618 -3.351 21.301 1.00 93.31 103 THR A N 1
ATOM 801 C CA . THR A 1 103 ? 2.607 -2.618 22.080 1.00 93.31 103 THR A CA 1
ATOM 802 C C . THR A 1 103 ? 1.188 -2.847 21.574 1.00 93.31 103 THR A C 1
ATOM 804 O O . THR A 1 103 ? 0.240 -2.709 22.347 1.00 93.31 103 THR A O 1
ATOM 807 N N . GLU A 1 104 ? 1.035 -3.219 20.304 1.00 91.69 104 GLU A N 1
ATOM 808 C CA . GLU A 1 104 ? -0.253 -3.473 19.675 1.00 91.69 104 GLU A CA 1
ATOM 809 C C . GLU A 1 104 ? -0.861 -4.798 20.181 1.00 91.69 104 GLU A C 1
ATOM 811 O O . GLU A 1 104 ? -0.264 -5.863 20.002 1.00 91.69 104 GLU A O 1
ATOM 816 N N . PRO A 1 105 ? -2.063 -4.778 20.792 1.00 89.31 105 PRO A N 1
ATOM 817 C CA . PRO A 1 105 ? -2.716 -6.000 21.262 1.00 89.31 105 PRO A CA 1
ATOM 818 C C . PRO A 1 105 ? -3.125 -6.947 20.130 1.00 89.31 105 PRO A C 1
ATOM 820 O O . PRO A 1 105 ? -3.266 -8.152 20.342 1.00 89.31 105 PRO A O 1
ATOM 823 N N . MET A 1 106 ? -3.384 -6.401 18.941 1.00 89.00 106 MET A N 1
ATOM 824 C CA . MET A 1 106 ? -3.791 -7.166 17.771 1.00 89.00 106 MET A CA 1
ATOM 825 C C . MET A 1 106 ? -2.567 -7.636 16.981 1.00 89.00 106 MET A C 1
ATOM 827 O O . MET A 1 106 ? -1.765 -6.832 16.519 1.00 89.00 106 MET A O 1
ATOM 831 N N . GLU A 1 107 ? -2.449 -8.944 16.752 1.00 92.56 107 GLU A N 1
ATOM 832 C CA . GLU A 1 107 ? -1.379 -9.473 15.902 1.00 92.56 107 GLU A CA 1
ATOM 833 C C . GLU A 1 107 ? -1.567 -9.002 14.452 1.00 92.56 107 GLU A C 1
ATOM 835 O O . GLU A 1 107 ? -2.645 -9.164 13.867 1.00 92.56 107 GLU A O 1
ATOM 840 N N . MET A 1 108 ? -0.525 -8.391 13.882 1.00 95.94 108 MET A N 1
ATOM 841 C CA . MET A 1 108 ? -0.519 -7.938 12.491 1.00 95.94 108 MET A CA 1
ATOM 842 C C . MET A 1 108 ? -0.089 -9.069 11.561 1.00 95.94 108 MET A C 1
ATOM 844 O O . MET A 1 108 ? 0.926 -9.726 11.795 1.00 95.94 108 MET A O 1
ATOM 848 N N . ASP A 1 109 ? -0.816 -9.240 10.462 1.00 96.81 109 ASP A N 1
ATOM 849 C CA . ASP A 1 109 ? -0.444 -10.158 9.389 1.00 96.81 109 ASP A CA 1
ATOM 850 C C . ASP A 1 109 ? 0.605 -9.532 8.465 1.00 96.81 109 ASP A C 1
ATOM 852 O O . ASP A 1 109 ? 1.547 -10.204 8.046 1.00 96.81 109 ASP A O 1
ATOM 856 N N . VAL A 1 110 ? 0.443 -8.243 8.134 1.00 97.88 110 VAL A N 1
ATOM 857 C CA . VAL A 1 110 ? 1.303 -7.533 7.176 1.00 97.88 110 VAL A CA 1
ATOM 858 C C . VAL A 1 110 ? 1.595 -6.108 7.644 1.00 97.88 110 VAL A C 1
ATOM 860 O O . VAL A 1 110 ? 0.684 -5.356 7.986 1.00 97.88 110 VAL A O 1
ATOM 863 N N . VAL A 1 111 ? 2.858 -5.696 7.590 1.00 98.31 111 VAL A N 1
ATOM 864 C CA . VAL A 1 111 ? 3.278 -4.298 7.727 1.00 98.31 111 VAL A CA 1
ATOM 865 C C . VAL A 1 111 ? 3.824 -3.829 6.385 1.00 98.31 111 VAL A C 1
ATOM 867 O O . VAL A 1 111 ? 4.792 -4.389 5.869 1.00 98.31 111 VAL A O 1
ATOM 870 N N . PHE A 1 112 ? 3.198 -2.804 5.812 1.00 98.19 112 PHE A N 1
ATOM 871 C CA . PHE A 1 112 ? 3.698 -2.166 4.602 1.00 98.19 112 PHE A CA 1
ATOM 872 C C . PHE A 1 112 ? 4.600 -0.979 4.921 1.00 98.19 112 PHE A C 1
ATOM 874 O O . PHE A 1 112 ? 4.288 -0.190 5.807 1.00 98.19 112 PHE A O 1
ATOM 881 N N . PHE A 1 113 ? 5.656 -0.798 4.136 1.00 96.06 113 PHE A N 1
ATOM 882 C CA . PHE A 1 113 ? 6.564 0.343 4.225 1.00 96.06 113 PHE A CA 1
ATOM 883 C C . PHE A 1 113 ? 6.468 1.194 2.957 1.00 96.06 113 PHE A C 1
ATOM 885 O O . PHE A 1 113 ? 6.686 0.690 1.850 1.00 96.06 113 PHE A O 1
ATOM 892 N N . ASP A 1 114 ? 6.160 2.484 3.108 1.00 94.75 114 ASP A N 1
ATOM 893 C CA . ASP A 1 114 ? 6.246 3.458 2.017 1.00 94.75 114 ASP A CA 1
ATOM 894 C C . ASP A 1 114 ? 7.606 4.146 2.053 1.00 94.75 114 ASP A C 1
ATOM 896 O O . ASP A 1 114 ? 7.833 5.077 2.822 1.00 94.75 114 ASP A O 1
ATOM 900 N N . LEU A 1 115 ? 8.534 3.628 1.254 1.00 90.88 115 LEU A N 1
ATOM 901 C CA . LEU A 1 115 ? 9.915 4.086 1.234 1.00 90.88 115 LEU A CA 1
ATOM 902 C C . LEU A 1 115 ? 10.136 5.152 0.139 1.00 90.88 115 LEU A C 1
ATOM 904 O O . LEU A 1 115 ? 9.651 4.985 -0.991 1.00 90.88 115 LEU A O 1
ATOM 908 N N . PRO A 1 116 ? 10.926 6.211 0.406 1.00 88.06 116 PRO A N 1
ATOM 909 C C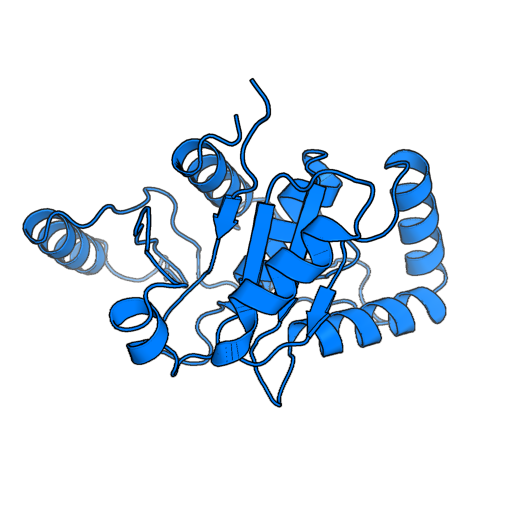A . PRO A 1 116 ? 11.278 7.195 -0.611 1.00 88.06 116 PRO A CA 1
ATOM 910 C C . PRO A 1 116 ? 12.130 6.576 -1.728 1.00 88.06 116 PRO A C 1
ATOM 912 O O . PRO A 1 116 ? 12.773 5.543 -1.567 1.00 88.06 116 PRO A O 1
ATOM 915 N N . GLY A 1 117 ? 12.177 7.213 -2.902 1.00 78.75 117 GLY A N 1
ATOM 916 C CA . GLY A 1 117 ? 12.910 6.670 -4.063 1.00 78.75 117 GLY A CA 1
ATOM 917 C C . GLY A 1 117 ? 14.434 6.547 -3.881 1.00 78.75 117 GLY A C 1
ATOM 918 O O . GLY A 1 117 ? 15.100 5.883 -4.674 1.00 78.75 117 GLY A O 1
ATOM 919 N N . THR A 1 118 ? 14.993 7.172 -2.846 1.00 77.81 118 THR A N 1
ATOM 920 C CA . THR A 1 118 ? 16.436 7.271 -2.580 1.00 77.81 118 THR A CA 1
ATOM 921 C C . THR A 1 118 ? 16.979 6.179 -1.651 1.00 77.81 118 THR A C 1
ATOM 923 O O . THR A 1 118 ? 18.188 6.114 -1.449 1.00 77.81 118 THR A O 1
ATOM 926 N N . VAL A 1 119 ? 16.142 5.276 -1.122 1.00 76.62 119 VAL A N 1
ATOM 927 C CA . VAL A 1 119 ? 16.546 4.319 -0.067 1.00 76.62 119 VAL A CA 1
ATOM 928 C C . VAL A 1 119 ? 17.334 3.094 -0.544 1.00 76.62 119 VAL A C 1
ATOM 930 O O . VAL A 1 119 ? 17.515 2.152 0.221 1.00 76.62 119 VAL A O 1
ATOM 933 N N . ASN A 1 120 ? 17.796 3.043 -1.796 1.00 70.19 120 ASN A N 1
ATOM 934 C CA . ASN A 1 120 ? 18.400 1.816 -2.344 1.00 70.19 120 ASN A CA 1
ATOM 935 C C . ASN A 1 120 ? 19.613 1.347 -1.537 1.00 70.19 120 ASN A C 1
ATOM 937 O O . ASN A 1 120 ? 19.773 0.151 -1.317 1.00 70.19 120 ASN A O 1
ATOM 941 N N . ASN A 1 121 ? 20.427 2.285 -1.046 1.00 72.69 121 ASN A N 1
ATOM 942 C CA . ASN A 1 121 ? 21.569 1.943 -0.202 1.00 72.69 121 ASN A CA 1
ATOM 943 C C . ASN A 1 121 ? 21.114 1.299 1.111 1.00 72.69 121 ASN A C 1
ATOM 945 O O . ASN A 1 121 ? 21.724 0.327 1.536 1.00 72.69 121 ASN A O 1
ATOM 949 N N . LEU A 1 122 ? 20.013 1.771 1.707 1.00 79.12 122 LEU A N 1
ATOM 950 C CA . LEU A 1 122 ? 19.444 1.160 2.910 1.00 79.12 122 LEU A CA 1
ATOM 951 C C . LEU A 1 122 ? 18.938 -0.255 2.618 1.00 79.12 122 LEU A C 1
ATOM 953 O O . LEU A 1 122 ? 19.262 -1.170 3.360 1.00 79.12 122 LEU A O 1
ATOM 957 N N . LEU A 1 123 ? 18.228 -0.459 1.506 1.00 80.69 123 LEU A N 1
ATOM 958 C CA . LEU A 1 123 ? 17.694 -1.777 1.139 1.00 80.69 123 LEU A CA 1
ATOM 959 C C . LEU A 1 123 ? 18.784 -2.832 0.887 1.00 80.69 123 LEU A C 1
ATOM 961 O O . LEU A 1 123 ? 18.529 -4.022 1.052 1.00 80.69 123 LEU A O 1
ATOM 965 N N . VAL A 1 124 ? 19.975 -2.408 0.454 1.00 76.69 124 VAL A N 1
ATOM 966 C CA . VAL A 1 124 ? 21.083 -3.312 0.109 1.00 76.69 124 VAL A CA 1
ATOM 967 C C . VAL A 1 124 ? 22.084 -3.469 1.254 1.00 76.69 124 VAL A C 1
ATOM 969 O O . VAL A 1 124 ? 22.589 -4.567 1.466 1.00 76.69 124 VAL A O 1
ATOM 972 N N . GLN A 1 125 ? 22.411 -2.389 1.967 1.00 76.56 125 GLN A N 1
ATOM 973 C CA . GLN A 1 125 ? 23.519 -2.366 2.931 1.00 76.56 125 GLN A CA 1
ATOM 974 C C . GLN A 1 125 ? 23.075 -2.518 4.388 1.00 76.56 125 GLN A C 1
ATOM 976 O O . GLN A 1 125 ? 23.910 -2.817 5.237 1.00 76.56 125 GLN A O 1
ATOM 981 N N . ASN A 1 126 ? 21.798 -2.291 4.704 1.00 79.50 126 ASN A N 1
ATOM 982 C CA . ASN A 1 126 ? 21.312 -2.365 6.076 1.00 79.50 126 ASN A CA 1
ATOM 983 C C . ASN A 1 126 ? 20.758 -3.765 6.373 1.00 79.50 126 ASN A C 1
ATOM 985 O O . ASN A 1 126 ? 19.767 -4.189 5.782 1.00 79.50 126 ASN A O 1
ATOM 989 N N . GLU A 1 127 ? 21.368 -4.470 7.328 1.00 79.44 127 GLU A N 1
ATOM 990 C CA . GLU A 1 127 ? 20.938 -5.813 7.738 1.00 79.44 127 GLU A CA 1
ATOM 991 C C . GLU A 1 127 ? 19.501 -5.851 8.277 1.00 79.44 127 GLU A C 1
ATOM 993 O O . GLU A 1 127 ? 18.816 -6.860 8.105 1.00 79.44 127 GLU A O 1
ATOM 998 N N . ALA A 1 128 ? 19.002 -4.747 8.847 1.00 77.31 128 ALA A N 1
ATOM 999 C CA . ALA A 1 128 ? 17.608 -4.635 9.283 1.00 77.31 128 ALA A CA 1
ATOM 1000 C C . ALA A 1 128 ? 16.617 -4.752 8.109 1.00 77.31 128 ALA A C 1
ATOM 1002 O O . ALA A 1 128 ? 15.467 -5.138 8.298 1.00 77.31 128 ALA A O 1
ATOM 1003 N N . TYR A 1 129 ? 17.069 -4.460 6.887 1.00 80.88 129 TYR A N 1
ATOM 1004 C CA . TYR A 1 129 ? 16.291 -4.546 5.654 1.00 80.88 129 TYR A CA 1
ATOM 1005 C C . TYR A 1 129 ? 16.506 -5.851 4.886 1.00 80.88 129 TYR A C 1
ATOM 1007 O O . TYR A 1 129 ? 16.219 -5.903 3.690 1.00 80.88 129 TYR A O 1
ATOM 1015 N N . ARG A 1 130 ? 17.006 -6.911 5.535 1.00 84.19 130 ARG A N 1
ATOM 1016 C CA . ARG A 1 130 ? 17.310 -8.186 4.872 1.00 84.19 130 ARG A CA 1
ATOM 1017 C C . ARG A 1 130 ? 16.132 -8.688 4.029 1.00 84.19 130 ARG A C 1
ATOM 1019 O O . ARG A 1 130 ? 15.148 -9.220 4.539 1.00 84.19 130 ARG A O 1
ATOM 1026 N N . ILE A 1 131 ? 16.274 -8.556 2.712 1.00 87.06 131 ILE A N 1
ATOM 1027 C CA . ILE A 1 131 ? 15.221 -8.864 1.747 1.00 87.06 131 ILE A CA 1
ATOM 1028 C C . ILE A 1 131 ? 15.024 -10.381 1.676 1.00 87.06 131 ILE A C 1
ATOM 1030 O O . ILE A 1 131 ? 15.936 -11.118 1.303 1.00 87.06 131 ILE A O 1
ATOM 1034 N N . GLN A 1 132 ? 13.817 -10.846 2.002 1.00 89.69 132 GLN A N 1
ATOM 1035 C CA . GLN A 1 132 ? 13.437 -12.259 1.876 1.00 89.69 132 GLN A CA 1
ATOM 1036 C C . GLN A 1 132 ? 12.984 -12.634 0.457 1.00 89.69 132 GLN A C 1
ATOM 1038 O O . GLN A 1 132 ? 13.070 -13.795 0.063 1.00 89.69 132 GLN A O 1
ATOM 1043 N N . GLY A 1 133 ? 12.510 -11.661 -0.322 1.00 91.12 133 GLY A N 1
ATOM 1044 C CA . GLY A 1 133 ? 12.094 -11.866 -1.704 1.00 91.12 133 GLY A CA 1
ATOM 1045 C C . GLY A 1 133 ? 11.992 -10.552 -2.469 1.00 91.12 133 GLY A C 1
ATOM 1046 O O . GLY A 1 133 ? 11.541 -9.543 -1.931 1.00 91.12 133 GLY A O 1
ATOM 1047 N N . LEU A 1 134 ? 12.395 -10.581 -3.738 1.00 92.69 134 LEU A N 1
ATOM 1048 C CA . LEU A 1 134 ? 12.287 -9.467 -4.675 1.00 92.69 134 LEU A CA 1
ATOM 1049 C C . LEU A 1 134 ? 11.465 -9.931 -5.877 1.00 92.69 134 LEU A C 1
ATOM 1051 O O . LEU A 1 134 ? 11.846 -10.890 -6.543 1.00 92.69 134 LEU A O 1
ATOM 1055 N N . HIS A 1 135 ? 10.353 -9.248 -6.141 1.00 95.19 135 HIS A N 1
ATOM 1056 C CA . HIS A 1 135 ? 9.454 -9.566 -7.247 1.00 95.19 135 HIS A CA 1
ATOM 1057 C C . HIS A 1 135 ? 9.198 -8.303 -8.061 1.00 95.19 135 HIS A C 1
ATOM 1059 O O . HIS A 1 135 ? 8.763 -7.280 -7.530 1.00 95.19 135 HIS A O 1
ATOM 1065 N N . LEU A 1 136 ? 9.505 -8.375 -9.350 1.00 95.75 136 LEU A N 1
ATOM 1066 C CA . LEU A 1 136 ? 9.215 -7.322 -10.308 1.00 95.75 136 LEU A CA 1
ATOM 1067 C C . LEU A 1 136 ? 7.754 -7.430 -10.741 1.00 95.75 136 LEU A C 1
ATOM 1069 O O . LEU A 1 136 ? 7.204 -8.526 -10.814 1.00 95.75 136 LEU A O 1
ATOM 1073 N N . PHE A 1 137 ? 7.129 -6.304 -11.069 1.00 95.38 137 PHE A N 1
ATOM 1074 C CA . PHE A 1 137 ? 5.802 -6.285 -11.675 1.00 95.38 137 PHE A CA 1
ATOM 1075 C C . PHE A 1 137 ? 5.675 -5.116 -12.642 1.00 95.38 137 PHE A C 1
ATOM 1077 O O . PHE A 1 137 ? 6.347 -4.089 -12.505 1.00 95.38 137 PHE A O 1
ATOM 1084 N N . TRP A 1 138 ? 4.791 -5.276 -13.619 1.00 94.19 138 TRP A N 1
ATOM 1085 C CA . TRP A 1 138 ? 4.539 -4.258 -14.623 1.00 94.19 138 TRP A CA 1
ATOM 1086 C C . TRP A 1 138 ? 3.540 -3.219 -14.129 1.00 94.19 138 TRP A C 1
ATOM 1088 O O . TRP A 1 138 ? 2.474 -3.542 -13.605 1.00 94.19 138 TRP A O 1
ATOM 1098 N N . ASN A 1 139 ? 3.857 -1.949 -14.356 1.00 93.31 139 ASN A N 1
ATOM 1099 C CA . ASN A 1 139 ? 3.003 -0.834 -13.983 1.00 93.31 139 ASN A CA 1
ATOM 1100 C C . ASN A 1 139 ? 3.021 0.263 -15.047 1.00 93.31 139 ASN A C 1
ATOM 1102 O O . ASN A 1 139 ? 4.016 0.425 -15.749 1.00 93.31 139 ASN A O 1
ATOM 1106 N N . GLN A 1 140 ? 1.920 1.016 -15.133 1.00 91.12 140 GLN A N 1
ATOM 1107 C CA . GLN A 1 140 ? 1.667 2.019 -16.169 1.00 91.12 140 GLN A CA 1
ATOM 1108 C C . GLN A 1 140 ? 1.845 1.433 -17.577 1.00 91.12 140 GLN A C 1
ATOM 1110 O O . GLN A 1 140 ? 2.417 2.066 -18.460 1.00 91.12 140 GLN A O 1
ATOM 1115 N N . VAL A 1 141 ? 1.363 0.202 -17.774 1.00 90.75 141 VAL A N 1
ATOM 1116 C CA . VAL A 1 141 ? 1.395 -0.467 -19.076 1.00 90.75 141 VAL A CA 1
ATOM 1117 C C . VAL A 1 141 ? 0.431 0.235 -20.019 1.00 90.75 141 VAL A C 1
ATOM 1119 O O . VAL A 1 141 ? -0.769 0.333 -19.745 1.00 90.75 141 VAL A O 1
ATOM 1122 N N . ASP A 1 142 ? 0.963 0.730 -21.131 1.00 88.00 142 ASP A N 1
ATOM 1123 C CA . ASP A 1 142 ? 0.172 1.325 -22.194 1.00 88.00 142 ASP A CA 1
ATOM 1124 C C . ASP A 1 142 ? -0.281 0.211 -23.137 1.00 88.00 142 ASP A C 1
ATOM 1126 O O . ASP A 1 142 ? 0.528 -0.429 -23.802 1.00 88.00 142 ASP A O 1
ATOM 1130 N N . GLY A 1 143 ? -1.592 -0.016 -23.224 1.00 81.31 143 GLY A N 1
ATOM 1131 C CA . GLY A 1 143 ? -2.151 -1.023 -24.131 1.00 81.31 143 GLY A CA 1
ATOM 1132 C C . GLY A 1 143 ? -1.922 -0.725 -25.619 1.00 81.31 143 GLY A C 1
ATOM 1133 O O . GLY A 1 143 ? -2.237 -1.566 -26.456 1.00 81.31 143 GLY A O 1
ATOM 1134 N N . ARG A 1 144 ? -1.415 0.467 -25.961 1.00 81.44 144 ARG A N 1
ATOM 1135 C CA . ARG A 1 144 ? -1.036 0.861 -27.326 1.00 81.44 144 ARG A CA 1
ATOM 1136 C C . ARG A 1 144 ? 0.421 0.538 -27.649 1.00 81.44 144 ARG A C 1
ATOM 1138 O O . ARG A 1 144 ? 0.774 0.521 -28.828 1.00 81.44 144 ARG A O 1
ATOM 1145 N N . GLU A 1 145 ? 1.258 0.327 -26.635 1.00 79.56 145 GLU A N 1
ATOM 1146 C CA . GLU A 1 145 ? 2.652 -0.056 -26.840 1.00 79.56 145 GLU A CA 1
ATOM 1147 C C . GLU A 1 145 ? 2.731 -1.456 -27.445 1.00 79.56 145 GLU A C 1
ATOM 1149 O O . GLU A 1 145 ? 1.931 -2.348 -27.146 1.00 79.56 145 GLU A O 1
ATOM 1154 N N . LYS A 1 146 ? 3.697 -1.652 -28.345 1.00 68.81 146 LYS A N 1
ATOM 1155 C CA . LYS A 1 146 ? 3.833 -2.927 -29.052 1.00 68.81 146 LYS A CA 1
ATOM 1156 C C . LYS A 1 146 ? 4.299 -4.008 -28.082 1.00 68.81 146 LYS A C 1
ATOM 1158 O O . LYS A 1 146 ? 5.272 -3.823 -27.353 1.00 68.81 146 LYS A O 1
ATOM 1163 N N . THR A 1 147 ? 3.673 -5.181 -28.164 1.00 67.19 147 THR A N 1
ATOM 1164 C CA . THR A 1 147 ? 4.010 -6.378 -27.374 1.00 67.19 147 THR A CA 1
ATOM 1165 C C . THR A 1 147 ? 5.501 -6.734 -27.424 1.00 67.19 147 THR A C 1
ATOM 1167 O O . THR A 1 147 ? 6.036 -7.255 -26.449 1.00 67.19 147 THR A O 1
ATOM 1170 N N . ASP A 1 148 ? 6.193 -6.412 -28.523 1.00 81.50 148 ASP A N 1
ATOM 1171 C CA . ASP A 1 148 ? 7.622 -6.689 -28.685 1.00 81.50 148 ASP A CA 1
ATOM 1172 C C . ASP A 1 148 ? 8.503 -6.025 -27.623 1.00 81.50 148 ASP A C 1
ATOM 1174 O O . ASP A 1 148 ? 9.456 -6.655 -27.170 1.00 81.50 148 ASP A O 1
ATOM 1178 N N . LEU A 1 149 ? 8.185 -4.802 -27.182 1.00 86.94 149 LEU A N 1
ATOM 1179 C CA . LEU A 1 149 ? 8.993 -4.110 -26.176 1.00 86.94 149 LEU A CA 1
ATOM 1180 C C . LEU A 1 149 ? 8.907 -4.818 -24.820 1.00 86.94 149 LEU A C 1
ATOM 1182 O O . LEU 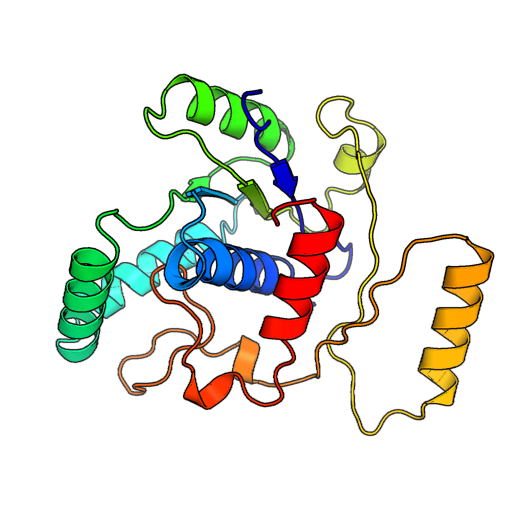A 1 149 ? 9.935 -5.119 -24.216 1.00 86.94 149 LEU A O 1
ATOM 1186 N N . TYR A 1 150 ? 7.689 -5.128 -24.369 1.00 88.50 150 TYR A N 1
ATOM 1187 C CA . TYR A 1 150 ? 7.474 -5.863 -23.122 1.00 88.50 150 TYR A CA 1
ATOM 1188 C C . TYR A 1 150 ? 8.141 -7.235 -23.174 1.00 88.50 150 TYR A C 1
ATOM 1190 O O . TYR A 1 150 ? 8.869 -7.585 -22.252 1.00 88.50 150 TYR A O 1
ATOM 1198 N N . ARG A 1 151 ? 8.013 -7.954 -24.296 1.00 88.75 151 ARG A N 1
ATOM 1199 C CA . ARG A 1 151 ? 8.670 -9.251 -24.492 1.00 88.75 151 ARG A CA 1
ATOM 1200 C C . ARG A 1 151 ? 10.196 -9.169 -24.389 1.00 88.75 151 ARG A C 1
ATOM 1202 O O . ARG A 1 151 ? 10.808 -10.058 -23.807 1.00 88.75 151 ARG A O 1
ATOM 1209 N N . ILE A 1 152 ? 10.820 -8.122 -24.937 1.00 92.56 152 ILE A N 1
ATOM 1210 C CA . ILE A 1 152 ? 12.274 -7.922 -24.816 1.00 92.56 152 ILE A CA 1
ATOM 1211 C C . ILE A 1 152 ? 12.666 -7.756 -23.345 1.00 92.56 152 ILE A C 1
ATOM 1213 O O . ILE A 1 152 ? 13.564 -8.453 -22.877 1.00 92.56 152 ILE A O 1
ATOM 1217 N N . TYR A 1 153 ? 11.967 -6.894 -22.600 1.00 93.44 153 TYR A N 1
ATOM 1218 C CA . TYR A 1 153 ? 12.233 -6.719 -21.172 1.00 93.44 153 TYR A CA 1
ATOM 1219 C C . TYR A 1 153 ? 11.996 -8.001 -20.370 1.00 93.44 153 TYR A C 1
ATOM 1221 O O . TYR A 1 153 ? 12.812 -8.333 -19.515 1.00 93.44 153 TYR A O 1
ATOM 1229 N N . GLU A 1 154 ? 10.918 -8.734 -20.647 1.00 93.81 154 GLU A N 1
ATOM 1230 C CA . GLU A 1 154 ? 10.609 -10.007 -19.987 1.00 93.81 154 GLU A CA 1
ATOM 1231 C C . GLU A 1 154 ? 11.703 -11.051 -20.217 1.00 93.81 154 GLU A C 1
ATOM 1233 O O . GLU A 1 154 ? 12.128 -11.706 -19.265 1.00 93.81 154 GLU A O 1
ATOM 1238 N N . ASN A 1 155 ? 12.220 -11.154 -21.445 1.00 94.62 155 ASN A N 1
ATOM 1239 C CA . ASN A 1 155 ? 13.340 -12.038 -21.758 1.00 94.62 155 ASN A CA 1
ATOM 1240 C C . ASN A 1 155 ? 14.592 -11.652 -20.960 1.00 94.62 155 ASN A C 1
ATOM 1242 O O . ASN A 1 155 ? 15.179 -12.508 -20.303 1.00 94.62 155 ASN A O 1
ATOM 1246 N N . THR A 1 156 ? 14.963 -10.366 -20.940 1.00 95.81 156 THR A N 1
ATOM 1247 C CA . THR A 1 156 ? 16.119 -9.887 -20.163 1.00 95.81 156 THR A CA 1
ATOM 1248 C C . THR A 1 156 ? 15.943 -10.133 -18.660 1.00 95.81 156 THR A C 1
ATOM 1250 O O . THR A 1 156 ? 16.873 -10.567 -17.986 1.00 95.81 156 THR A O 1
ATOM 1253 N N . ILE A 1 157 ? 14.747 -9.903 -18.115 1.00 96.06 157 ILE A N 1
ATOM 1254 C CA . ILE A 1 157 ? 14.426 -10.186 -16.708 1.00 96.06 157 ILE A CA 1
ATOM 1255 C C . ILE A 1 157 ? 14.576 -11.686 -16.405 1.00 96.06 157 ILE A C 1
ATOM 1257 O O . ILE A 1 157 ? 15.153 -12.055 -15.378 1.00 96.06 157 ILE A O 1
ATOM 1261 N N . GLY A 1 158 ? 14.110 -12.545 -17.317 1.00 95.06 158 GLY A N 1
ATOM 1262 C CA . GLY A 1 158 ? 14.246 -13.997 -17.227 1.00 95.06 158 GLY A CA 1
ATOM 1263 C C . GLY A 1 158 ? 15.700 -14.471 -17.282 1.00 95.06 158 GLY A C 1
ATOM 1264 O O . GLY A 1 158 ? 16.096 -15.318 -16.481 1.00 95.06 158 GLY A O 1
ATOM 1265 N N . GLU A 1 159 ? 16.520 -13.888 -18.159 1.00 96.62 159 GLU A N 1
ATOM 1266 C CA . GLU A 1 159 ? 17.966 -14.147 -18.235 1.00 96.62 159 GLU A CA 1
ATOM 1267 C C . GLU A 1 159 ? 18.683 -13.780 -16.927 1.00 96.62 159 GLU A C 1
ATOM 1269 O O . GLU A 1 159 ? 19.547 -14.525 -16.459 1.00 96.62 159 GLU A O 1
ATOM 1274 N N . LEU A 1 160 ? 18.267 -12.682 -16.284 1.00 95.81 160 LEU A N 1
ATOM 1275 C CA . LEU A 1 160 ? 18.750 -12.264 -14.963 1.00 95.81 160 LEU A CA 1
ATOM 1276 C C . LEU A 1 160 ? 18.183 -13.110 -13.808 1.00 95.81 160 LEU A C 1
ATOM 1278 O O . LEU A 1 160 ? 18.571 -12.903 -12.657 1.00 95.81 160 LEU A O 1
ATOM 1282 N N . LYS A 1 161 ? 17.282 -14.062 -14.093 1.00 95.00 161 LYS A N 1
ATOM 1283 C CA . LYS A 1 161 ? 16.585 -14.916 -13.114 1.00 95.00 161 LYS A CA 1
ATOM 1284 C C . LYS A 1 161 ? 15.849 -14.119 -12.035 1.00 95.00 161 LYS A C 1
ATOM 1286 O O . LYS A 1 161 ? 15.703 -14.584 -10.903 1.00 95.00 161 LYS A O 1
ATOM 1291 N N . LEU A 1 162 ? 15.387 -12.919 -12.377 1.00 94.31 162 LEU A N 1
ATOM 1292 C CA . LEU A 1 162 ? 14.608 -12.086 -11.473 1.00 94.31 162 LEU A CA 1
ATOM 1293 C C . LEU A 1 162 ? 13.133 -12.511 -11.542 1.00 94.31 162 LEU A C 1
ATOM 1295 O O . LEU A 1 162 ? 12.578 -12.580 -12.641 1.00 94.31 162 LEU A O 1
ATOM 1299 N N . PRO A 1 163 ? 12.474 -12.796 -10.402 1.00 95.56 163 PRO A N 1
ATOM 1300 C CA . PRO A 1 163 ? 11.055 -13.123 -10.392 1.00 95.56 163 PRO A CA 1
ATOM 1301 C C . PRO A 1 163 ? 10.223 -11.972 -10.959 1.00 95.56 163 PRO A C 1
ATOM 1303 O O . PRO A 1 163 ? 10.327 -10.835 -10.496 1.00 95.56 163 PRO A O 1
ATOM 1306 N N . LEU A 1 164 ? 9.376 -12.282 -11.938 1.00 96.81 164 LEU A N 1
ATOM 1307 C CA . LEU A 1 164 ? 8.444 -11.343 -12.550 1.00 96.81 164 LEU A CA 1
ATOM 1308 C C . LEU A 1 164 ? 7.014 -11.832 -12.346 1.00 96.81 164 LEU A C 1
ATOM 1310 O O . LEU A 1 164 ? 6.679 -12.969 -12.681 1.00 96.81 164 LEU A O 1
ATOM 1314 N N . MET A 1 165 ? 6.183 -10.956 -11.797 1.00 97.19 165 MET A N 1
ATOM 1315 C CA . MET A 1 165 ? 4.750 -11.164 -11.660 1.00 97.19 165 MET A CA 1
ATOM 1316 C C . MET A 1 165 ? 4.063 -11.137 -13.027 1.00 97.19 165 MET A C 1
ATOM 1318 O O . MET A 1 165 ? 4.431 -10.362 -13.910 1.00 97.19 165 MET A O 1
ATOM 1322 N N . LYS A 1 166 ? 3.031 -11.965 -13.187 1.00 94.75 166 LYS A N 1
ATOM 1323 C CA . LYS A 1 166 ? 2.215 -12.065 -14.404 1.00 94.75 166 LYS A CA 1
ATOM 1324 C C . LYS A 1 166 ? 1.242 -10.901 -14.537 1.00 94.75 166 LYS A C 1
ATOM 1326 O O . LYS A 1 166 ? 0.873 -10.529 -15.650 1.00 94.75 166 LYS A O 1
ATOM 1331 N N . THR A 1 167 ? 0.786 -10.350 -13.417 1.00 95.56 167 THR A N 1
ATOM 1332 C CA . THR A 1 167 ? -0.154 -9.234 -13.427 1.00 95.56 167 THR A CA 1
ATOM 1333 C C . THR A 1 167 ? 0.541 -7.950 -13.862 1.00 95.56 167 THR A C 1
ATOM 1335 O O . THR A 1 167 ? 1.574 -7.561 -13.316 1.00 95.56 167 THR A O 1
ATOM 1338 N N . PHE A 1 168 ? -0.079 -7.240 -14.802 1.00 93.06 168 PHE A N 1
ATOM 1339 C CA . PHE A 1 168 ? 0.310 -5.887 -15.180 1.00 93.06 168 PHE A CA 1
ATOM 1340 C C . PHE A 1 168 ? -0.734 -4.870 -14.730 1.00 93.06 168 PHE A C 1
ATOM 1342 O O . PHE A 1 168 ? -1.932 -5.150 -14.751 1.00 93.06 168 PHE A O 1
ATOM 1349 N N . ILE A 1 169 ? -0.288 -3.663 -14.389 1.00 94.94 169 ILE A N 1
ATOM 1350 C CA . ILE A 1 169 ? -1.172 -2.543 -14.063 1.00 94.94 169 ILE A CA 1
ATOM 1351 C C . ILE A 1 169 ? -1.237 -1.569 -15.246 1.00 94.94 169 ILE A C 1
ATOM 1353 O O . ILE A 1 169 ? -0.198 -1.022 -15.631 1.00 94.94 169 ILE A O 1
ATOM 1357 N N . PRO A 1 170 ? -2.427 -1.326 -15.830 1.00 92.94 170 PRO A N 1
ATOM 1358 C CA . PRO A 1 170 ? -2.579 -0.431 -16.970 1.00 92.94 170 PRO A CA 1
ATOM 1359 C C . PRO A 1 170 ? -2.383 1.038 -16.576 1.00 92.94 170 PRO A C 1
ATOM 1361 O O . PRO A 1 170 ? -2.740 1.453 -15.468 1.00 92.94 170 PRO A O 1
ATOM 1364 N N . ASP A 1 171 ? -1.888 1.856 -17.508 1.00 91.12 171 ASP A N 1
ATOM 1365 C CA . ASP A 1 171 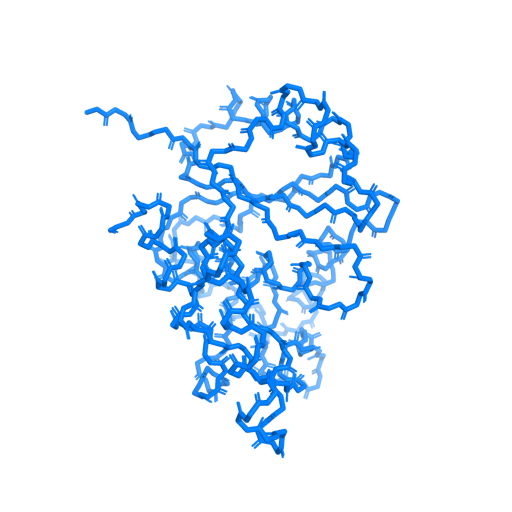? -1.839 3.309 -17.319 1.00 91.12 171 ASP A CA 1
ATOM 1366 C C . ASP A 1 171 ? -3.255 3.902 -17.335 1.00 91.12 171 ASP A C 1
ATOM 1368 O O . ASP A 1 171 ? -3.894 4.081 -18.374 1.00 91.12 171 ASP A O 1
ATOM 1372 N N . THR A 1 172 ? -3.786 4.188 -16.145 1.00 88.44 172 THR A N 1
ATOM 1373 C CA . THR A 1 172 ? -5.113 4.783 -16.002 1.00 88.44 172 THR A CA 1
ATOM 1374 C C . THR A 1 172 ? -5.134 5.874 -14.942 1.00 88.44 172 THR A C 1
ATOM 1376 O O . THR A 1 172 ? -4.510 5.799 -13.883 1.00 88.44 172 THR A O 1
ATOM 1379 N N . LYS A 1 173 ? -5.984 6.882 -15.163 1.00 87.81 173 LYS A N 1
ATOM 1380 C CA . LYS A 1 173 ? -6.214 7.965 -14.191 1.00 87.81 173 LYS A CA 1
ATOM 1381 C C . LYS A 1 173 ? -6.956 7.505 -12.926 1.00 87.81 173 LYS A C 1
ATOM 1383 O O . LYS A 1 173 ? -7.105 8.294 -11.997 1.00 87.81 173 LYS A O 1
ATOM 1388 N N . ARG A 1 174 ? -7.443 6.256 -12.873 1.00 88.88 174 ARG A N 1
ATOM 1389 C CA . ARG A 1 174 ? -8.236 5.718 -11.749 1.00 88.88 174 ARG A CA 1
ATOM 1390 C C . ARG A 1 174 ? -7.429 5.694 -10.456 1.00 88.88 174 ARG A C 1
ATOM 1392 O O . ARG A 1 174 ? -7.925 6.158 -9.439 1.00 88.88 174 ARG A O 1
ATOM 1399 N N . TYR A 1 175 ? -6.164 5.297 -10.549 1.00 87.56 175 TYR A N 1
ATOM 1400 C CA . TYR A 1 175 ? -5.192 5.236 -9.452 1.00 87.56 175 TYR A CA 1
ATOM 1401 C C . TYR A 1 175 ? -4.910 6.587 -8.772 1.00 87.56 175 TYR A C 1
ATOM 1403 O O . TYR A 1 175 ? -4.325 6.626 -7.694 1.00 87.56 175 TYR A O 1
ATOM 1411 N N . LYS A 1 176 ? -5.345 7.700 -9.381 1.00 85.19 176 LYS A N 1
ATOM 1412 C CA . LYS A 1 176 ? -5.206 9.063 -8.848 1.00 85.19 176 LYS A CA 1
ATOM 1413 C C . LYS A 1 176 ? -6.492 9.596 -8.197 1.00 85.19 176 LYS A C 1
ATOM 1415 O O . LYS A 1 176 ? -6.488 10.728 -7.726 1.00 85.19 176 LYS A O 1
ATOM 1420 N N . LYS A 1 177 ? -7.602 8.843 -8.207 1.00 87.69 177 LYS A N 1
ATOM 1421 C CA . LYS A 1 177 ? -8.883 9.304 -7.643 1.00 87.69 177 LYS A CA 1
ATOM 1422 C C . LYS A 1 177 ? -8.937 9.079 -6.128 1.00 87.69 177 LYS A C 1
ATOM 1424 O O . LYS A 1 177 ? -9.230 7.969 -5.685 1.00 87.69 177 LYS A O 1
ATOM 1429 N N . GLU A 1 178 ? -8.679 10.142 -5.374 1.00 89.12 178 GLU A N 1
ATOM 1430 C CA . GLU A 1 178 ? -8.911 10.230 -3.924 1.00 89.12 178 GLU A CA 1
ATOM 1431 C C . GLU A 1 178 ? -10.338 10.700 -3.603 1.00 89.12 178 GLU A C 1
ATOM 1433 O O . GLU A 1 178 ? -11.131 10.960 -4.515 1.00 89.12 178 GLU A O 1
ATOM 1438 N N . LEU A 1 179 ? -10.657 10.812 -2.310 1.00 85.06 179 LEU A N 1
ATOM 1439 C CA . LEU A 1 179 ? -11.882 11.461 -1.852 1.00 85.06 179 LEU A CA 1
ATOM 1440 C C . LEU A 1 179 ? -11.911 12.918 -2.324 1.00 85.06 179 LEU A C 1
ATOM 1442 O O . LEU A 1 179 ? -10.923 13.647 -2.237 1.00 85.06 179 LEU A O 1
ATOM 1446 N N . SER A 1 180 ? -13.070 13.347 -2.809 1.00 79.56 180 SER A N 1
ATOM 1447 C CA . SER A 1 180 ? -13.335 14.735 -3.189 1.00 79.56 180 SER A CA 1
ATOM 1448 C C . SER A 1 180 ? -14.802 15.055 -2.936 1.00 79.56 180 SER A C 1
ATOM 1450 O O . SER A 1 180 ? -15.637 14.197 -3.226 1.00 79.56 180 SER A O 1
ATOM 1452 N N . GLY A 1 181 ? -15.108 16.279 -2.496 1.00 66.88 181 GLY A N 1
ATOM 1453 C CA . GLY A 1 181 ? -16.478 16.707 -2.172 1.00 66.88 181 GLY A CA 1
ATOM 1454 C C . GLY A 1 181 ? -17.491 16.572 -3.317 1.00 66.88 181 GLY A C 1
ATOM 1455 O O . GLY A 1 181 ? -18.671 16.370 -3.068 1.00 66.88 181 GLY A O 1
ATOM 1456 N N . ASP A 1 182 ? -17.036 16.577 -4.574 1.00 64.62 182 ASP A N 1
ATOM 1457 C CA . ASP A 1 182 ? -17.932 16.530 -5.741 1.00 64.62 182 ASP A CA 1
ATOM 1458 C C . ASP A 1 182 ? -18.120 15.122 -6.335 1.00 64.62 182 ASP A C 1
ATOM 1460 O O . ASP A 1 182 ? -18.788 14.956 -7.359 1.00 64.62 182 ASP A O 1
ATOM 1464 N N . LYS A 1 183 ? -17.477 14.085 -5.779 1.00 66.50 183 LYS A N 1
ATOM 1465 C CA . LYS A 1 183 ? -17.495 12.733 -6.368 1.00 66.50 183 LYS A CA 1
ATOM 1466 C C . LYS A 1 183 ? -17.810 11.687 -5.325 1.00 66.50 183 LYS A C 1
ATOM 1468 O O . LYS A 1 183 ? -17.188 11.651 -4.278 1.00 66.50 183 LYS A O 1
ATOM 1473 N N . THR A 1 184 ? -18.678 10.749 -5.687 1.00 68.19 184 THR A N 1
ATOM 1474 C CA . THR A 1 184 ? -19.046 9.607 -4.837 1.00 68.19 184 THR A CA 1
ATOM 1475 C C . THR A 1 184 ? -18.145 8.381 -5.015 1.00 68.19 184 THR A C 1
ATOM 1477 O O . THR A 1 184 ? -18.334 7.387 -4.326 1.00 68.19 184 THR A O 1
ATOM 1480 N N . SER A 1 185 ? -17.251 8.372 -6.011 1.00 81.88 185 SER A N 1
ATOM 1481 C CA . SER A 1 185 ? -16.405 7.210 -6.326 1.00 81.88 185 SER A CA 1
ATOM 1482 C C . SER A 1 185 ? -14.966 7.449 -5.876 1.00 81.88 185 SER A C 1
ATOM 1484 O O . SER A 1 185 ? -14.293 8.322 -6.435 1.00 81.88 185 SER A O 1
ATOM 1486 N N . VAL A 1 186 ? -14.492 6.634 -4.939 1.00 89.38 186 VAL A N 1
ATOM 1487 C CA . VAL A 1 186 ? -13.117 6.636 -4.428 1.00 89.38 186 VAL A CA 1
ATOM 1488 C C . VAL A 1 186 ? -12.339 5.456 -5.004 1.00 89.38 186 VAL A C 1
ATOM 1490 O O . VAL A 1 186 ? -12.878 4.361 -5.142 1.00 89.38 186 VAL A O 1
ATOM 1493 N N . PHE A 1 187 ? -11.070 5.654 -5.350 1.00 91.88 187 PHE A N 1
ATOM 1494 C CA . PHE A 1 187 ? -10.198 4.545 -5.742 1.00 91.88 187 PHE A CA 1
ATOM 1495 C C . PHE A 1 187 ? -9.011 4.401 -4.799 1.00 91.88 187 PHE A C 1
ATOM 1497 O O . PHE A 1 187 ? -8.727 3.301 -4.349 1.00 91.88 187 PHE A O 1
ATOM 1504 N N . ARG A 1 188 ? -8.348 5.511 -4.467 1.00 94.38 188 ARG A N 1
ATOM 1505 C CA . ARG A 1 188 ? -7.220 5.565 -3.539 1.00 94.38 188 ARG A CA 1
ATOM 1506 C C . ARG A 1 188 ? -7.665 6.239 -2.243 1.00 94.38 188 ARG A C 1
ATOM 1508 O O . ARG A 1 188 ? -7.997 7.417 -2.262 1.00 94.38 188 ARG A O 1
ATOM 1515 N N . SER A 1 189 ? -7.680 5.495 -1.144 1.00 96.00 189 SER A N 1
ATOM 1516 C CA . SER A 1 189 ? -7.974 6.011 0.194 1.00 96.00 189 SER A CA 1
ATOM 1517 C C . SER A 1 189 ? -7.342 5.115 1.244 1.00 96.00 189 SER A C 1
ATOM 1519 O O . SER A 1 189 ? -7.170 3.923 1.028 1.00 96.00 189 SER A O 1
ATOM 1521 N N . THR A 1 190 ? -7.023 5.703 2.388 1.00 97.94 190 THR A N 1
ATOM 1522 C CA . THR A 1 190 ? -6.577 5.006 3.593 1.00 97.94 190 THR A CA 1
ATOM 1523 C C . THR A 1 190 ? -7.726 4.569 4.508 1.00 97.94 190 THR A C 1
ATOM 1525 O O . THR A 1 190 ? -7.482 3.875 5.499 1.00 97.94 190 THR A O 1
ATOM 1528 N N . LEU A 1 191 ? -8.960 5.002 4.222 1.00 97.38 191 LEU A N 1
ATOM 1529 C CA . LEU A 1 191 ? -10.168 4.717 5.006 1.00 97.38 191 LEU A CA 1
ATOM 1530 C C . LEU A 1 191 ? -11.164 3.820 4.269 1.00 97.38 191 LEU A C 1
ATOM 1532 O O . LEU A 1 191 ? -12.001 3.204 4.920 1.00 97.38 191 LEU A O 1
ATOM 1536 N N . PHE A 1 192 ? -11.076 3.726 2.942 1.00 96.25 192 PHE A N 1
ATOM 1537 C CA . PHE A 1 192 ? -11.991 2.937 2.121 1.00 96.25 192 PHE A CA 1
ATOM 1538 C C . PHE A 1 192 ? -11.227 2.056 1.129 1.00 96.25 192 PHE A C 1
ATOM 1540 O O . PHE A 1 192 ? -10.200 2.486 0.599 1.00 96.25 192 PHE A O 1
ATOM 1547 N N . PRO A 1 193 ? -11.732 0.850 0.812 1.00 95.88 193 PRO A N 1
ATOM 1548 C CA . PRO A 1 193 ? -11.247 0.102 -0.336 1.00 95.88 193 PRO A CA 1
ATOM 1549 C C . PRO A 1 193 ? -11.622 0.820 -1.639 1.00 95.88 193 PRO A C 1
ATOM 1551 O O . PRO A 1 193 ? -12.539 1.645 -1.682 1.00 95.88 193 PRO A O 1
ATOM 1554 N N . ALA A 1 194 ? -10.939 0.467 -2.728 1.00 95.25 194 ALA A N 1
ATOM 1555 C CA . ALA A 1 194 ? -11.293 0.956 -4.053 1.00 95.25 194 ALA A CA 1
ATOM 1556 C C . ALA A 1 194 ? -12.748 0.593 -4.405 1.00 95.25 194 ALA A C 1
ATOM 1558 O O . ALA A 1 194 ? -13.193 -0.542 -4.215 1.00 95.25 194 ALA A O 1
ATOM 1559 N N . ASP A 1 195 ? -13.490 1.561 -4.944 1.00 93.12 195 ASP A N 1
ATOM 1560 C CA . ASP A 1 195 ? -14.883 1.383 -5.339 1.00 93.12 195 ASP A CA 1
ATOM 1561 C C . ASP A 1 195 ? -15.014 0.269 -6.387 1.00 93.12 195 ASP A C 1
ATOM 1563 O O . ASP A 1 195 ? -14.388 0.315 -7.451 1.00 93.12 195 ASP A O 1
ATOM 1567 N N . LYS A 1 196 ? -15.885 -0.709 -6.109 1.00 91.94 196 LYS A N 1
ATOM 1568 C CA . LYS A 1 196 ? -16.155 -1.874 -6.968 1.00 91.94 196 LYS A CA 1
ATOM 1569 C C . LYS A 1 196 ? -16.468 -1.485 -8.415 1.00 91.94 196 LYS A C 1
ATOM 1571 O O . LYS A 1 196 ? -16.072 -2.190 -9.341 1.00 91.94 196 LYS A O 1
ATOM 1576 N N . ARG A 1 197 ? -17.116 -0.334 -8.634 1.00 90.38 197 ARG A N 1
ATO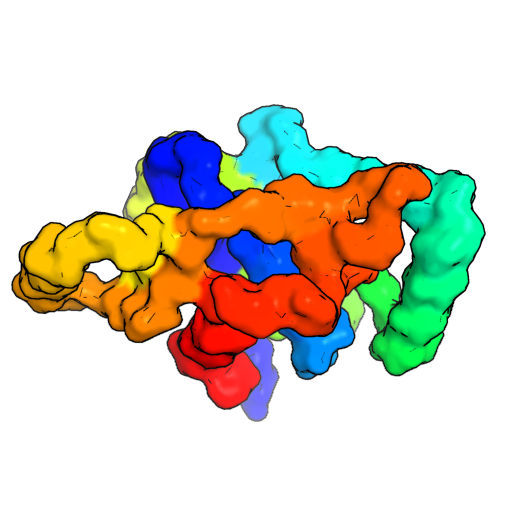M 1577 C CA . ARG A 1 197 ? -17.450 0.190 -9.972 1.00 90.38 197 ARG A CA 1
ATOM 1578 C C . ARG A 1 197 ? -16.213 0.523 -10.810 1.00 90.38 197 ARG A C 1
ATOM 1580 O O . ARG A 1 197 ? -16.299 0.598 -12.032 1.00 90.38 197 ARG A O 1
ATOM 1587 N N . MET A 1 198 ? -15.069 0.744 -10.167 1.00 90.44 198 MET A N 1
ATOM 1588 C CA . MET A 1 198 ? -13.812 1.138 -10.801 1.00 90.44 198 MET A CA 1
ATOM 1589 C C . MET A 1 198 ? -12.780 0.004 -10.897 1.00 90.44 198 MET A C 1
ATOM 1591 O O . MET A 1 198 ? -11.766 0.181 -11.581 1.00 90.44 198 MET A O 1
ATOM 1595 N N . ILE A 1 199 ? -13.037 -1.136 -10.244 1.00 93.00 199 ILE A N 1
ATOM 1596 C CA . ILE A 1 199 ? -12.147 -2.306 -10.206 1.00 93.00 199 ILE A CA 1
ATOM 1597 C C . ILE A 1 199 ? -11.998 -2.955 -11.582 1.00 93.00 199 ILE A C 1
ATOM 1599 O O . ILE A 1 199 ? -10.888 -3.264 -12.002 1.00 93.00 199 ILE A O 1
ATOM 1603 N N . LYS A 1 200 ? -13.095 -3.129 -12.328 1.00 92.00 200 LYS A N 1
ATOM 1604 C CA . LYS A 1 200 ? -13.056 -3.834 -13.617 1.00 92.00 200 LYS A CA 1
ATOM 1605 C C . LYS A 1 200 ? -12.056 -3.183 -14.582 1.00 92.00 200 LYS A C 1
ATOM 1607 O O . LYS A 1 200 ? -12.234 -2.030 -14.982 1.00 92.00 200 LYS A O 1
ATOM 1612 N N . GLY A 1 201 ? -11.029 -3.932 -14.982 1.00 91.56 201 GLY A N 1
ATOM 1613 C CA . GLY A 1 201 ? -9.969 -3.469 -15.884 1.00 91.56 201 GLY A CA 1
ATOM 1614 C C . GLY A 1 201 ? -8.908 -2.574 -15.233 1.00 91.56 201 GLY A C 1
ATOM 1615 O O . GLY A 1 201 ? -8.201 -1.879 -15.953 1.00 91.56 201 GLY A O 1
ATOM 1616 N N . SER A 1 202 ? -8.822 -2.525 -13.897 1.00 93.94 202 SER A N 1
ATOM 1617 C CA . SER A 1 202 ? -7.655 -1.965 -13.199 1.00 93.94 202 SER A CA 1
ATOM 1618 C C . SER A 1 202 ? -6.563 -3.010 -12.949 1.00 93.94 202 SER A C 1
ATOM 1620 O O . SER A 1 202 ? -5.420 -2.636 -12.740 1.00 93.94 202 SER A O 1
ATOM 1622 N N . ASN A 1 203 ? -6.902 -4.299 -12.977 1.00 96.00 203 ASN A N 1
ATOM 1623 C CA . ASN A 1 203 ? -6.037 -5.416 -12.588 1.00 96.00 203 ASN A CA 1
ATOM 1624 C C . ASN A 1 203 ? -5.586 -5.382 -11.110 1.00 96.00 203 ASN A C 1
ATOM 1626 O O . ASN A 1 203 ? -4.608 -6.024 -10.727 1.00 96.00 203 ASN A O 1
ATOM 1630 N N . LEU A 1 204 ? -6.268 -4.601 -10.258 1.00 96.25 204 LEU A N 1
ATOM 1631 C CA . LEU A 1 204 ? -5.916 -4.487 -8.840 1.00 96.25 204 LEU A CA 1
ATOM 1632 C C . LEU A 1 204 ? -6.179 -5.789 -8.071 1.00 96.25 204 LEU A C 1
ATOM 1634 O O . LEU A 1 204 ? -5.394 -6.132 -7.193 1.00 96.25 204 LEU A O 1
ATOM 1638 N N . GLU A 1 205 ? -7.266 -6.503 -8.369 1.00 96.69 205 GLU A N 1
ATOM 1639 C CA . GLU A 1 205 ? -7.594 -7.742 -7.649 1.00 96.69 205 GLU A CA 1
ATOM 1640 C C . GLU A 1 205 ? -6.614 -8.855 -7.996 1.00 96.69 205 GLU A C 1
ATOM 1642 O O . GLU A 1 205 ? -6.158 -9.564 -7.107 1.00 96.69 205 GLU A O 1
ATOM 1647 N N . GLU A 1 206 ? -6.239 -8.948 -9.268 1.00 97.62 206 GLU A N 1
ATOM 1648 C CA . GLU A 1 206 ? -5.226 -9.853 -9.793 1.00 97.62 206 GLU A CA 1
ATOM 1649 C C . GLU A 1 206 ? -3.862 -9.571 -9.152 1.00 97.62 206 GLU A C 1
ATOM 1651 O O . GLU A 1 206 ? -3.193 -10.497 -8.697 1.00 97.62 206 GLU A O 1
ATOM 1656 N N . LEU A 1 207 ? -3.494 -8.291 -9.008 1.00 97.38 207 LEU A N 1
ATOM 1657 C CA . LEU A 1 207 ? -2.239 -7.896 -8.368 1.00 97.38 207 LEU A CA 1
ATOM 1658 C C . LEU A 1 207 ? -2.225 -8.309 -6.896 1.00 97.38 207 LEU A C 1
ATOM 1660 O O . LEU A 1 207 ? -1.258 -8.907 -6.431 1.00 97.38 207 LEU A O 1
ATOM 1664 N N . VAL A 1 208 ? -3.292 -8.000 -6.153 1.00 97.50 208 VAL A N 1
ATOM 1665 C CA . VAL A 1 208 ? -3.383 -8.364 -4.731 1.00 97.50 208 VAL A CA 1
ATOM 1666 C C . VAL A 1 208 ? -3.457 -9.883 -4.556 1.00 97.50 208 VAL A C 1
ATOM 1668 O O . VAL A 1 208 ? -2.906 -10.405 -3.586 1.00 97.50 208 VAL A O 1
ATOM 1671 N N . ALA A 1 209 ? -4.095 -10.593 -5.491 1.00 97.69 209 ALA A N 1
ATOM 1672 C CA . ALA A 1 209 ? -4.116 -12.049 -5.527 1.00 97.69 209 ALA A CA 1
ATOM 1673 C C . ALA A 1 209 ? -2.706 -12.623 -5.649 1.00 97.69 209 ALA A C 1
ATOM 1675 O O . ALA A 1 209 ? -2.273 -13.409 -4.809 1.00 97.69 209 ALA A O 1
ATOM 1676 N N . GLU A 1 210 ? -1.964 -12.175 -6.657 1.00 98.00 210 GLU A N 1
ATOM 1677 C CA . GLU A 1 210 ? -0.607 -12.637 -6.917 1.00 98.00 210 GLU A CA 1
ATOM 1678 C C . GLU A 1 210 ? 0.360 -12.289 -5.774 1.00 98.00 210 GLU A C 1
ATOM 1680 O O . GLU A 1 210 ? 1.120 -13.154 -5.340 1.00 98.00 210 GLU A O 1
ATOM 1685 N N . ILE A 1 211 ? 0.274 -11.076 -5.208 1.00 97.56 211 ILE A N 1
ATOM 1686 C CA . ILE A 1 211 ? 1.036 -10.696 -4.004 1.00 97.56 211 ILE A CA 1
ATOM 1687 C C . ILE A 1 211 ? 0.689 -11.622 -2.838 1.00 97.56 211 ILE A C 1
ATOM 1689 O O . ILE A 1 211 ? 1.595 -12.115 -2.169 1.00 97.56 211 ILE A O 1
ATOM 1693 N N . GLY A 1 212 ? -0.603 -11.877 -2.606 1.00 96.25 212 GLY A N 1
ATOM 1694 C CA . GLY A 1 212 ? -1.084 -12.761 -1.546 1.00 96.25 212 GLY A CA 1
ATOM 1695 C C . GLY A 1 212 ? -0.484 -14.164 -1.636 1.00 96.25 212 GLY A C 1
ATOM 1696 O O . GLY A 1 212 ? -0.004 -14.676 -0.626 1.00 96.25 212 GLY A O 1
ATOM 1697 N N . TYR A 1 213 ? -0.420 -14.737 -2.842 1.00 95.69 213 TYR A N 1
ATOM 1698 C CA . TYR A 1 213 ? 0.233 -16.026 -3.082 1.00 95.69 213 TYR A CA 1
ATOM 1699 C C . TYR A 1 213 ? 1.749 -15.976 -2.846 1.00 95.69 213 TYR A C 1
ATOM 1701 O O . TYR A 1 213 ? 2.294 -16.856 -2.180 1.00 95.69 213 TYR A O 1
ATOM 1709 N N . ILE A 1 214 ? 2.435 -14.943 -3.349 1.00 95.19 214 ILE A N 1
ATOM 1710 C CA . ILE A 1 214 ? 3.893 -14.781 -3.204 1.00 95.19 214 ILE A CA 1
ATOM 1711 C C . ILE A 1 214 ? 4.299 -14.715 -1.730 1.00 95.19 214 ILE A C 1
ATOM 1713 O O . ILE A 1 214 ? 5.231 -15.402 -1.307 1.00 95.19 214 ILE A O 1
ATOM 1717 N N . ILE A 1 215 ? 3.581 -13.919 -0.935 1.00 93.56 215 ILE A N 1
ATOM 1718 C CA . ILE A 1 215 ? 3.876 -13.742 0.492 1.00 93.56 215 ILE A CA 1
ATOM 1719 C C . ILE A 1 215 ? 3.205 -14.810 1.373 1.00 93.56 215 ILE A C 1
ATOM 1721 O O . ILE A 1 215 ? 3.282 -14.732 2.597 1.00 93.56 215 ILE A O 1
ATOM 1725 N N . LYS A 1 216 ? 2.559 -15.823 0.771 1.00 92.50 216 LYS A N 1
ATOM 1726 C CA . LYS A 1 216 ? 1.890 -16.944 1.461 1.00 92.50 216 LYS A CA 1
ATOM 1727 C C . LYS A 1 216 ? 0.839 -16.473 2.470 1.00 92.50 216 LYS A C 1
ATOM 1729 O O . LYS A 1 216 ? 0.722 -16.975 3.597 1.00 92.50 216 LYS A O 1
ATOM 1734 N N . LEU A 1 217 ? 0.078 -15.455 2.085 1.00 89.62 217 LEU A N 1
ATOM 1735 C CA . LEU A 1 217 ? -0.989 -14.916 2.913 1.00 89.62 217 LEU A CA 1
ATOM 1736 C C . LEU A 1 217 ? -2.202 -15.862 2.951 1.00 89.62 217 LEU A C 1
ATOM 1738 O O . LEU A 1 217 ? -2.829 -15.982 4.008 1.00 89.62 217 LEU A O 1
ATOM 1742 N N . TYR A 1 218 ? -2.455 -16.563 1.844 1.00 85.69 218 TYR A N 1
ATOM 1743 C CA . TYR A 1 218 ? -3.442 -17.629 1.654 1.00 85.69 218 TYR A CA 1
ATOM 1744 C C . TYR A 1 218 ? -2.999 -18.591 0.548 1.00 85.69 218 TYR A C 1
ATOM 1746 O O . TYR A 1 218 ? -2.133 -18.195 -0.266 1.00 85.69 218 TYR A O 1
#

Sequence (218 aa):
MKKETLFVAFSTQKGGVGKTTFTVLVASYLYYLKGYNVAVVDCDYPQHSISAMRKRDGEQVNNDTNYKVLAFNQFKALGKKAYPVLCSTPEAAISTAEEFLKTEPMEMDVVFFDLPGTVNNLLVQNEAYRIQGLHLFWNQVDGREKTDLYRIYENTIGELKLPLMKTFIPDTKRYKKELSGDKTSVFRSTLFPADKRMIKGSNLEELVAEIGYIIKLY

Radius of gyration: 17.65 Å; chains: 1; bounding box: 46×40×51 Å

Organism: Porphyromonas cangingivalis (NCBI:txid36874)